Protein 8DUF (pdb70)

Foldseek 3Di:
DCVAVLLVVQCQVQLVLQQADDDLVRLVVQPCSVVSFHDQNQLVQQLVCCQAELAGCVLVQFVDQDFAFDADPNGTHRPDDSRGTHGDVVSVVVCCVVQVCSVVCSNNVWGQQPVPSDTHHGDSQRGQARPPDDFLADAAPDWDDDPDFACQVVVLPDDFAEEEEEEDDHDHPRHHYAYEYCDPPHNHHDDCSQADDLPAAATQEYEHPDAFDDDHTLLVRQSSCLSSLVRYVLCNLSRYDAFHKYKYKHQAHRDPSNVVSLVVSQVQAQDWEKAQDPRRDTQRIIMIIGTGGNDHDCRRVVSNVSRD

InterPro domains:
  IPR001788 RNA-dependent RNA polymerase, alsuviricetes [PF00978] (2039-2481)
  IPR002588 Alphavirus-like methyltransferase domain [PF01660] (16-378)
  IPR002588 Alphavirus-like methyltransferase domain [PS51743] (28-259)
  IPR002589 Macro domain [PF01661] (1349-1450)
  IPR002589 Macro domain [PS51154] (1320-1489)
  IPR002589 Macro domain [SM00506] (1332-1454)
  IPR002620 Alphavirus nsp2 protease domain [PF01707] (963-1162)
  IPR002620 Alphavirus nsp2 protease domain [PS51520] (1003-1322)
  IPR007094 RNA-directed RNA polymerase, catalytic domain [PS50507] (2250-2365)
  IPR027351 (+) RNA virus helicase core domain [PF01443] (719-956)
  IPR027351 (+) RNA virus helicase core domain [PS51657] (690-990)
  IPR027417 P-loop containing nucleoside triphosphate hydrolase [G3DSA:3.40.50.300] (716-840)
  IPR027417 P-loop containing nucleoside triphosphate hydrolase [G3DSA:3.40.50.300] (843-975)
  IPR027417 P-loop containing nucleoside triphosphate hydrolase [SSF52540] (719-949)
  IPR029063 S-adenosyl-L-methionine-dependent methyltransferase superfamily [G3DSA:3.40.50.150] (1143-1500)
  IPR043472 Macro domain-like [G3DSA:3.40.220.10] (1333-1489)
  IPR043472 Macro domain-like [SSF52949] (1305-1492)
  IPR043502 DNA/RNA polymerase superfamily [SSF56672] (2044-2443)
  IPR044371 Non-structural protein 3, X-domain-like [cd21557] (1345-1472)
  IPR044936 Alphavirus nsP2 protease do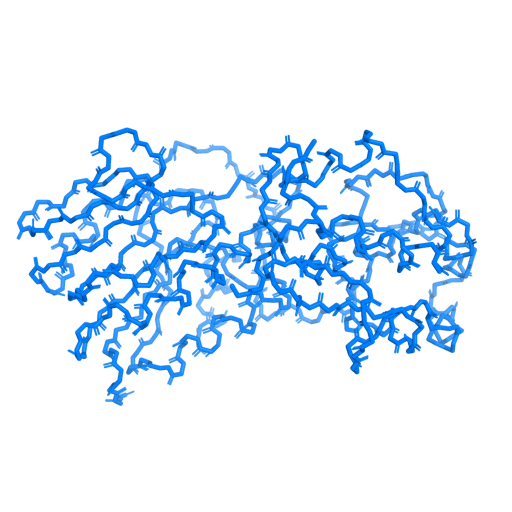main superfamily [G3DSA:3.90.70.110] (990-1138)

GO terms:
  GO:0006370 7-methylguanosine mRNA capping (P, IDA)
  GO:0047407 ADP-ribosyl-[dinitrogen reductase] hydrolase activity (F, IDA)
  GO:0042025 host cell nucleus (C, EXP)
  GO:0030430 host cell cytoplasm (C, EXP)

Nearest PDB structures (foldseek):
  8duf-assembly1_A  TM=1.003E+00  e=2.156E-71  Venezuelan equine encephalitis virus
  2hwk-assembly1_A  TM=9.926E-01  e=2.879E-65  Venezuelan equine encephalitis virus (strain TC-83)
  6bcm-assembly1_A  TM=9.906E-01  e=3.103E-63  Venezuelan equine encephalitis virus
  4ztb-assembly1_C  TM=9.437E-01  e=2.514E-40  Chikungunya virus
  3trk-assembly1_A  TM=9.404E-01  e=5.371E-40  Chikungunya virus

Radius of gyration: 20.08 Å; Cα contacts (8 Å, |Δi|>4): 673; chains: 1; bounding box: 43×49×58 Å

Solvent-accessible surface area: 14312 Å² total; per-residue (Å²): 72,104,6,4,50,40,10,12,152,3,0,72,44,0,3,150,45,0,29,8,125,22,73,94,137,43,16,61,32,2,49,27,66,115,72,127,85,1,10,2,0,38,22,0,0,6,7,1,1,3,10,5,0,0,1,0,17,91,23,15,0,3,63,16,106,75,17,19,1,10,62,132,123,114,79,6,46,54,33,129,37,137,57,59,34,0,13,33,127,106,27,8,150,96,33,31,186,186,26,93,62,0,48,140,0,2,71,70,5,88,0,6,8,41,134,80,21,72,46,110,104,30,28,18,162,30,8,55,43,2,73,59,35,200,54,23,6,33,18,10,131,148,44,80,174,75,103,122,8,89,1,26,88,45,0,38,187,26,194,24,150,24,0,0,0,0,6,42,128,17,73,7,95,87,41,128,52,44,21,0,5,69,100,109,149,16,77,56,147,23,104,36,16,91,2,7,40,73,132,11,66,128,8,37,0,0,0,2,5,17,42,6,82,62,73,56,28,0,1,6,0,2,9,22,3,0,3,33,2,7,5,4,1,75,39,0,6,120,5,3,46,112,22,4,9,0,0,0,0,0,2,2,13,0,2,76,20,1,71,72,12,1,24,24,0,23,188,71,13,18,106,27,114,8,30,54,29,186,44,7,79,36,43,0,3,0,0,0,8,1,60,6,46,114,143,99,93,170,30,35,62,33,0,41,114,51,8,134

B-factor: mean 23.38, std 12.25, range [8.82, 175.31]

Organism: Venezuelan equine encephalitis virus (strain Trinidad donkey) (NCBI:txid11038)

Sequence (308 aa):
NKKAANNVVCCWAKALVPVLKTAGIDMMTTEQWNTVDYFETDKAHSAEIVLNQLCVRFFGLDLDSGLFSAPTVPLSIRRNNHWDNSPSPNMMYGLNKEVVRQLSRRYPQLPRAVATGRVYDMNTGTLRNYDDPRRINLVPVNRRLPHALVLHHNEHPQSSDFSSSFVSSKKLKGRRTVLVVGEKLSVPGKMMVDWLSDRPEATFRARLDLGIPGDVPKYDIIFVNVRTPYYKYHHYQQCCEDHAIKLSSMMLTKKACCLHLNPGGTCVSIGYGYADRASESIIGAIARRQFAFSRVCCKPKSSSLEETEVLFVFIGYDRAAKLSSTLTNIYT

Secondary structure (DSSP, 8-state):
---BBTHHHHHHHHHHTTT----HHHHTTSHHHHTT--B-HHHHHHHHHHHHHS--GGG-TTBSS-EE-EEETTEEE--S-S-EEB--HHHHHHHHTT-TTHHHHHHHT-EE-TTTS-EE---TTS--S-TT---SS---SS----PPP--HHHHHHSS-SEEEEEES----TTSEEEEEESSTT-SEE--GGG-S-TT---EEEEEEE-----SS-HHHHHHHHHHHIIIIIGGGGGGEEEEEEEEEEE----SHHHHHHHHHHHTTEEEEEEE--TT--STT-EEEEEEEET----HHHHHHHHH-

Structure (mmCIF, N/CA/C/O backbone):
data_8DUF
#
_entry.id   8DUF
#
_cell.length_a   45.186
_cell.length_b   46.165
_cell.length_c   175.945
_cell.angle_alpha   90.000
_cell.angle_beta   90.000
_cell.angle_gamma   90.000
#
_symmetry.space_group_name_H-M   'P 21 21 21'
#
loop_
_entity.id
_entity.type
_entity.pdbx_description
1 polymer 'nsp2 protease domain'
2 water water
#
loop_
_atom_site.group_PDB
_atom_site.id
_atom_site.type_symbol
_atom_site.label_atom_id
_atom_site.label_alt_id
_atom_site.label_comp_id
_atom_site.label_asym_id
_atom_site.label_entity_id
_atom_site.label_seq_id
_atom_site.pdbx_PDB_ins_code
_atom_site.Cartn_x
_atom_site.Cartn_y
_atom_site.Cartn_z
_atom_site.occupancy
_atom_site.B_iso_or_equiv
_atom_site.auth_seq_id
_atom_site.auth_comp_id
_atom_site.auth_asym_id
_atom_site.auth_atom_id
_atom_site.pdbx_PDB_model_num
ATOM 1 N N A ASN A 1 10 ? 32.514 5.544 20.884 0.90 52.23 472 ASN A N 1
ATOM 2 C CA A ASN A 1 10 ? 32.504 6.163 22.206 0.90 49.41 472 ASN A CA 1
ATOM 3 C C A ASN A 1 10 ? 32.099 5.163 23.285 0.90 45.01 472 ASN A C 1
ATOM 4 O O A ASN A 1 10 ? 32.957 4.538 23.912 0.90 49.64 472 ASN A O 1
ATOM 6 N N A LYS A 1 11 ? 30.789 5.016 23.506 0.53 31.99 473 LYS A N 1
ATOM 7 N N B LYS A 1 11 ? 34.072 -14.927 18.476 0.47 25.66 473 LYS A N 1
ATOM 8 C CA A LYS A 1 11 ? 30.317 4.085 24.526 0.53 24.18 473 LYS A CA 1
ATOM 9 C CA B LYS A 1 11 ? 33.574 -13.565 18.613 0.47 25.08 473 LYS A CA 1
ATOM 10 C C A LYS A 1 11 ? 30.273 2.650 24.023 0.53 17.99 473 LYS A C 1
ATOM 11 C C B LYS A 1 11 ? 34.726 -12.570 18.571 0.47 22.73 473 LYS A C 1
ATOM 12 O O A LYS A 1 11 ? 30.400 1.717 24.819 0.53 14.26 473 LYS A O 1
ATOM 13 O O B LYS A 1 11 ? 35.752 -12.767 19.221 0.47 25.24 473 LYS A O 1
ATOM 24 N N A ALA A 1 12 ? 30.090 2.441 22.725 0.61 16.44 474 ALA A N 1
ATOM 25 N N B ALA A 1 12 ? 34.550 -11.490 17.809 0.39 21.70 474 ALA A N 1
ATOM 26 C CA A ALA A 1 12 ? 30.162 1.090 22.190 0.61 13.79 474 ALA A CA 1
ATOM 27 C CA B ALA A 1 12 ? 35.600 -10.499 17.641 0.39 19.05 474 ALA A CA 1
ATOM 28 C C A ALA A 1 12 ? 31.618 0.716 21.948 0.61 14.24 474 ALA A C 1
ATOM 29 C C B ALA A 1 12 ? 35.313 -9.163 18.308 0.39 19.73 474 ALA A C 1
ATOM 30 O O A ALA A 1 12 ? 32.352 1.433 21.260 0.61 16.51 474 ALA A O 1
ATOM 31 O O B ALA A 1 12 ? 36.254 -8.399 18.542 0.39 18.76 474 ALA A O 1
ATOM 34 N N A ASN A 1 13 ? 32.031 -0.407 22.523 0.54 15.12 475 ASN A N 1
ATOM 35 N N B ASN A 1 13 ? 34.053 -8.866 18.630 0.46 17.30 475 ASN A N 1
ATOM 36 C CA A ASN A 1 13 ? 33.375 -0.928 22.344 0.54 13.89 475 ASN A CA 1
ATOM 37 C CA B ASN A 1 13 ? 33.664 -7.527 19.061 0.46 15.95 475 ASN A CA 1
ATOM 38 C C A ASN A 1 13 ? 33.272 -2.445 22.332 0.54 16.60 475 ASN A C 1
ATOM 39 C C B ASN A 1 13 ? 32.907 -7.536 20.389 0.46 15.16 475 ASN A C 1
ATOM 40 O O A ASN A 1 13 ? 32.250 -3.008 22.709 0.54 12.85 475 ASN A O 1
ATOM 41 O O B ASN A 1 13 ? 32.145 -6.610 20.669 0.46 17.64 475 ASN A O 1
ATOM 50 N N A VAL A 1 14 ? 34.343 -3.108 21.889 0.56 16.13 476 VAL A N 1
ATOM 51 N N B VAL A 1 14 ? 33.114 -8.553 21.227 0.44 13.91 476 VAL A N 1
ATOM 52 C CA A VAL A 1 14 ? 34.342 -4.567 21.836 0.56 15.74 476 VAL A CA 1
ATOM 53 C CA B VAL A 1 14 ? 32.317 -8.670 22.447 0.44 14.47 476 VAL A CA 1
ATOM 54 C C A VAL A 1 14 ? 34.680 -5.137 23.208 0.56 15.33 476 VAL A C 1
ATOM 55 C C B VAL A 1 14 ? 33.172 -8.510 23.700 0.44 16.15 476 VAL A C 1
ATOM 56 O O A VAL A 1 14 ? 35.161 -4.432 24.086 0.56 14.48 476 VAL A O 1
ATOM 57 O O B VAL A 1 14 ? 32.931 -9.164 24.726 0.44 20.25 476 VAL A O 1
ATOM 64 N N A CYS A 1 15 ? 34.400 -6.437 23.384 0.59 16.26 477 CYS A N 1
ATOM 65 N N B CYS A 1 15 ? 34.154 -7.609 23.644 0.41 16.64 477 CYS A N 1
ATOM 66 C CA A CYS A 1 15 ? 34.767 -7.220 24.568 0.59 16.08 477 CYS A CA 1
ATOM 67 C CA B CYS A 1 15 ? 34.911 -7.299 24.849 0.41 20.43 477 CYS A CA 1
ATOM 68 C C A CYS A 1 15 ? 33.991 -6.826 25.819 0.59 12.40 477 CYS A C 1
ATOM 69 C C B CYS A 1 15 ? 34.041 -6.688 25.940 0.41 16.95 477 CYS A C 1
ATOM 70 O O A CYS A 1 15 ? 34.416 -7.118 26.947 0.59 11.58 477 CYS A O 1
ATOM 71 O O B CYS A 1 15 ? 34.455 -6.680 27.106 0.41 17.63 477 CYS A O 1
ATOM 76 N N . TRP A 1 16 ? 32.839 -6.193 25.611 1.00 14.00 478 TRP A N 1
ATOM 77 C CA . TRP A 1 16 ? 31.947 -5.785 26.690 1.00 13.52 478 TRP A CA 1
ATOM 78 C C . TRP A 1 16 ? 31.455 -6.983 27.489 1.00 13.38 478 TRP A C 1
ATOM 79 O O . TRP A 1 16 ? 31.294 -6.893 28.714 1.00 14.27 478 TRP A O 1
ATOM 90 N N . ALA A 1 17 ? 31.215 -8.115 26.824 1.00 13.28 479 ALA A N 1
ATOM 91 C CA . ALA A 1 17 ? 30.736 -9.288 27.552 1.00 13.51 479 ALA A CA 1
ATOM 92 C C . ALA A 1 17 ? 31.829 -9.851 28.449 1.00 12.72 479 ALA A C 1
ATOM 93 O O . ALA A 1 17 ? 31.578 -10.165 29.619 1.00 13.74 479 ALA A O 1
ATOM 95 N N . LYS A 1 18 ? 33.057 -9.953 27.930 1.00 13.93 480 LYS A N 1
ATOM 96 C CA . LYS A 1 18 ? 34.173 -10.414 28.756 1.00 13.14 480 LYS A CA 1
ATOM 97 C C . LYS A 1 18 ? 34.381 -9.500 29.959 1.00 13.53 480 LYS A C 1
ATOM 98 O O . LYS A 1 18 ? 34.644 -9.975 31.071 1.00 14.42 480 LYS A O 1
ATOM 104 N N . ALA A 1 19 ? 34.285 -8.182 29.751 1.00 13.75 481 ALA A N 1
ATOM 105 C CA . ALA A 1 19 ? 34.490 -7.235 30.845 1.00 12.27 481 ALA A CA 1
ATOM 106 C C . ALA A 1 19 ? 33.423 -7.383 31.924 1.00 10.49 481 ALA A C 1
ATOM 107 O O . ALA A 1 19 ? 33.699 -7.142 33.112 1.00 12.31 481 ALA A O 1
ATOM 109 N N . LEU A 1 20 ? 32.210 -7.795 31.540 1.00 10.66 482 LEU A N 1
ATOM 110 C CA . LEU A 1 20 ? 31.126 -7.961 32.496 1.00 10.45 482 LEU A CA 1
ATOM 111 C C . LEU A 1 20 ? 31.247 -9.227 33.333 1.00 10.41 482 LEU A C 1
ATOM 112 O O . LEU A 1 20 ? 30.650 -9.287 34.410 1.00 11.79 482 LEU A O 1
ATOM 117 N N . VAL A 1 21 ? 32.005 -10.228 32.885 1.00 11.45 483 VAL A N 1
ATOM 118 C CA . VAL A 1 21 ? 32.083 -11.485 33.631 1.00 12.52 483 VAL A CA 1
ATOM 119 C C . VAL A 1 21 ? 32.416 -11.290 35.114 1.00 11.75 483 VAL A C 1
ATOM 120 O O . VAL A 1 21 ? 31.665 -11.788 35.960 1.00 12.17 483 VAL A O 1
ATOM 124 N N . PRO A 1 22 ? 33.485 -10.571 35.488 1.00 12.22 484 PRO A N 1
ATOM 125 C CA . PRO A 1 22 ? 33.765 -10.412 36.927 1.00 12.33 484 PRO A CA 1
ATOM 126 C C . PRO A 1 22 ? 32.738 -9.558 37.648 1.00 11.28 484 PRO A C 1
ATOM 127 O O . PRO A 1 22 ? 32.536 -9.752 38.855 1.00 13.75 484 PRO A O 1
ATOM 131 N N . VAL A 1 23 ? 32.084 -8.618 36.956 1.00 11.34 485 VAL A N 1
ATOM 132 C CA . VAL A 1 23 ? 31.022 -7.846 37.599 1.00 11.64 485 VAL A CA 1
ATOM 133 C C . VAL A 1 23 ? 29.851 -8.755 37.940 1.00 11.08 485 VAL A C 1
ATOM 134 O O . VAL A 1 23 ? 29.339 -8.752 39.068 1.00 11.59 485 VAL A O 1
ATOM 138 N N . LEU A 1 24 ? 29.399 -9.532 36.957 1.00 11.54 486 LEU A N 1
ATOM 139 C CA . LEU A 1 24 ? 28.258 -10.413 37.161 1.00 11.73 486 LEU A CA 1
ATOM 140 C C . LEU A 1 24 ? 28.557 -11.467 38.219 1.00 10.04 486 LEU A C 1
ATOM 141 O O . LEU A 1 24 ? 27.663 -11.859 38.977 1.00 11.45 486 LEU A O 1
ATOM 146 N N . LYS A 1 25 ? 29.811 -11.921 38.296 1.00 11.99 487 LYS A N 1
ATOM 147 C CA . LYS A 1 25 ? 30.185 -12.932 39.281 1.00 12.36 487 LYS A CA 1
ATOM 148 C C . LYS A 1 25 ? 29.974 -12.442 40.712 1.00 12.07 487 LYS A C 1
ATOM 149 O O . LYS A 1 25 ? 29.734 -13.259 41.609 1.00 14.20 487 LYS A O 1
ATOM 155 N N . THR A 1 26 ? 30.060 -11.125 40.957 1.00 11.22 488 THR A N 1
ATOM 156 C CA . THR A 1 26 ? 29.811 -10.641 42.316 1.00 12.19 488 THR A CA 1
ATOM 157 C C . THR A 1 26 ? 28.381 -10.895 42.766 1.00 11.71 488 THR A C 1
ATOM 158 O O . THR A 1 26 ? 28.119 -10.908 43.976 1.00 13.07 488 THR A O 1
ATOM 162 N N . ALA A 1 27 ? 27.455 -11.069 41.823 1.00 12.29 489 ALA A N 1
ATOM 163 C CA . ALA A 1 27 ? 26.067 -11.403 42.107 1.00 11.94 489 ALA A CA 1
ATOM 164 C C . ALA A 1 27 ? 25.759 -12.863 41.809 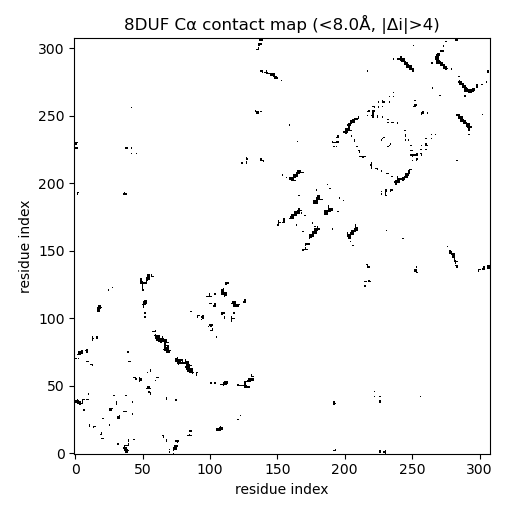1.00 13.69 489 ALA A C 1
ATOM 165 O O . ALA A 1 27 ? 24.594 -13.212 41.564 1.00 15.25 489 ALA A O 1
ATOM 167 N N . GLY A 1 28 ? 26.787 -13.714 41.796 1.00 14.43 490 GLY A N 1
ATOM 168 C CA . GLY A 1 28 ? 26.619 -15.136 41.588 1.00 15.47 490 GLY A CA 1
ATOM 169 C C . GLY A 1 28 ? 26.264 -15.542 40.180 1.00 13.04 490 GLY A C 1
ATOM 170 O O . GLY A 1 28 ? 25.918 -16.707 39.967 1.00 14.22 490 GLY A O 1
ATOM 171 N N . ILE A 1 29 ? 26.356 -14.630 39.211 1.00 13.25 491 ILE A N 1
ATOM 172 C CA . ILE A 1 29 ? 25.902 -14.887 37.845 1.00 13.85 491 ILE A CA 1
ATOM 173 C C . ILE A 1 29 ? 27.067 -15.388 37.008 1.00 14.55 491 ILE A C 1
ATOM 174 O O . ILE A 1 29 ? 28.125 -14.750 36.956 1.00 16.94 491 ILE A O 1
ATOM 179 N N . ASP A 1 30 ? 26.868 -16.528 36.354 1.00 18.48 492 ASP A N 1
ATOM 180 C CA . ASP A 1 30 ? 27.823 -17.099 35.410 1.00 21.66 492 ASP A CA 1
ATOM 181 C C . ASP A 1 30 ? 27.031 -17.391 34.142 1.00 23.24 492 ASP A C 1
ATOM 182 O O . ASP A 1 30 ? 26.258 -18.353 34.105 1.00 25.88 492 ASP A O 1
ATOM 187 N N A MET A 1 31 ? 27.215 -16.558 33.118 0.51 21.65 493 MET A N 1
ATOM 188 N N B MET A 1 31 ? 27.227 -16.574 33.109 0.49 23.83 493 MET A N 1
ATOM 189 C CA A MET A 1 31 ? 26.446 -16.666 31.884 0.51 21.10 493 MET A CA 1
ATOM 190 C CA B MET A 1 31 ? 26.428 -16.668 31.892 0.49 25.49 493 MET A CA 1
ATOM 191 C C A MET A 1 31 ? 27.024 -17.756 30.991 0.51 20.93 493 MET A C 1
ATOM 192 C C B MET A 1 31 ? 27.007 -17.710 30.943 0.49 23.15 493 MET A C 1
ATOM 193 O O A MET A 1 31 ? 28.236 -17.809 30.765 0.51 21.25 493 MET A O 1
ATOM 194 O O B MET A 1 31 ? 28.200 -17.683 30.627 0.49 24.08 493 MET A O 1
ATOM 203 N N . THR A 1 32 ? 26.156 -18.620 30.479 1.00 21.83 494 THR A N 1
ATOM 204 C CA . THR A 1 32 ? 26.544 -19.567 29.448 1.00 20.55 494 THR A CA 1
ATOM 205 C C . THR A 1 32 ? 26.449 -18.889 28.083 1.00 20.48 494 THR A C 1
ATOM 206 O O . THR A 1 32 ? 25.886 -17.801 27.944 1.00 21.27 494 THR A O 1
ATOM 210 N N . THR A 1 33 ? 26.999 -19.548 27.059 1.00 23.94 495 THR A N 1
ATOM 211 C CA . THR A 1 33 ? 26.877 -19.009 25.707 1.00 24.67 495 THR A CA 1
ATOM 212 C C . THR A 1 33 ? 25.412 -18.833 25.322 1.00 22.99 495 THR A C 1
ATOM 213 O O . THR A 1 33 ? 25.037 -17.818 24.719 1.00 23.28 495 THR A O 1
ATOM 217 N N . GLU A 1 34 ? 24.576 -19.822 25.656 1.00 24.96 496 GLU A N 1
ATOM 218 C CA . GLU A 1 34 ? 23.149 -19.733 25.365 1.00 25.36 496 GLU A CA 1
ATOM 219 C C . GLU A 1 34 ? 22.542 -18.492 25.997 1.00 24.58 496 GLU A C 1
ATOM 220 O O . GLU A 1 34 ? 21.748 -17.785 25.369 1.00 24.37 496 GLU A O 1
ATOM 226 N N . GLN A 1 35 ? 22.904 -18.210 27.247 1.00 20.98 497 GLN A N 1
ATOM 227 C CA . GLN A 1 35 ? 22.363 -17.035 27.914 1.00 19.58 497 GLN A CA 1
ATOM 228 C C . GLN A 1 35 ? 22.908 -15.748 27.306 1.00 16.71 497 GLN A C 1
ATOM 229 O O . GLN A 1 35 ? 22.155 -14.787 27.110 1.00 17.15 497 GLN A O 1
ATOM 235 N N . TRP A 1 36 ? 24.206 -15.712 26.969 1.00 16.58 498 TRP A N 1
ATOM 236 C CA . TRP A 1 36 ? 24.749 -14.528 26.305 1.00 14.55 498 TRP A CA 1
ATOM 237 C C . TRP A 1 36 ? 24.046 -14.260 24.978 1.00 15.74 498 TRP A C 1
ATOM 238 O O . TRP A 1 36 ? 23.874 -13.097 24.590 1.00 17.02 498 TRP A O 1
ATOM 249 N N . ASN A 1 37 ? 23.632 -15.315 24.270 1.00 16.43 499 ASN A N 1
ATOM 250 C CA . ASN A 1 37 ? 22.953 -15.127 22.993 1.00 16.76 499 ASN A CA 1
ATOM 251 C C . ASN A 1 37 ? 21.627 -14.381 23.130 1.00 18.15 499 ASN A C 1
ATOM 252 O O . ASN A 1 37 ? 21.104 -13.883 22.125 1.00 21.40 499 ASN A O 1
ATOM 257 N N . THR A 1 38 ? 21.059 -14.296 24.332 1.00 17.44 500 THR A N 1
ATOM 258 C CA . THR A 1 38 ? 19.860 -13.484 24.533 1.00 16.43 500 THR A CA 1
ATOM 259 C C . THR A 1 38 ? 20.156 -11.989 24.597 1.00 17.43 500 THR A C 1
ATOM 260 O O . THR A 1 38 ? 19.225 -11.191 24.753 1.00 20.65 500 THR A O 1
ATOM 264 N N . VAL A 1 39 ? 21.415 -11.592 24.498 1.00 16.81 501 VAL A N 1
ATOM 265 C CA . VAL A 1 39 ? 21.786 -10.204 24.248 1.00 17.64 501 VAL A CA 1
ATOM 266 C C . VAL A 1 39 ? 22.079 -10.098 22.757 1.00 17.22 501 VAL A C 1
ATOM 267 O O . VAL A 1 39 ? 23.013 -10.735 22.261 1.00 17.26 501 VAL A O 1
ATOM 271 N N . ASP A 1 40 ? 21.273 -9.312 22.037 1.00 20.60 502 ASP A N 1
ATOM 272 C CA . ASP A 1 40 ? 21.282 -9.384 20.575 1.00 20.98 502 ASP A CA 1
ATOM 273 C C . ASP A 1 40 ? 22.665 -9.119 19.992 1.00 17.84 502 ASP A C 1
ATOM 274 O O . ASP A 1 40 ? 23.096 -9.815 19.064 1.00 19.93 502 ASP A O 1
ATOM 279 N N . TYR A 1 41 ? 23.378 -8.118 20.518 1.00 16.44 503 TYR A N 1
ATOM 280 C CA . TYR A 1 41 ? 24.697 -7.801 19.979 1.00 15.56 503 TYR A CA 1
ATOM 281 C C . TYR A 1 41 ? 25.729 -8.877 20.295 1.00 14.33 503 TYR A C 1
ATOM 282 O O . TYR A 1 41 ? 26.794 -8.894 19.672 1.00 16.39 503 TYR A O 1
ATOM 291 N N . PHE A 1 42 ? 25.463 -9.764 21.258 1.00 14.17 504 PHE A N 1
ATOM 292 C CA . PHE A 1 42 ? 26.371 -10.893 21.441 1.00 14.97 504 PHE A CA 1
ATOM 293 C C . PHE A 1 42 ? 26.236 -11.871 20.286 1.00 21.29 504 PHE A C 1
ATOM 294 O O . PHE A 1 42 ? 27.236 -12.312 19.705 1.00 22.83 504 PHE A O 1
ATOM 302 N N . GLU A 1 43 ? 24.995 -12.209 19.935 1.00 21.62 505 GLU A N 1
ATOM 303 C CA . GLU A 1 43 ? 24.748 -13.166 18.868 1.00 26.97 505 GLU A CA 1
ATOM 304 C C . GLU A 1 43 ? 25.300 -12.663 17.540 1.00 26.50 505 GLU A C 1
ATOM 305 O O . GLU A 1 43 ? 25.870 -13.439 16.762 1.00 30.34 505 GLU A O 1
ATOM 311 N N . THR A 1 44 ? 25.172 -11.362 17.276 1.00 25.82 506 THR A N 1
ATOM 312 C CA . THR A 1 44 ? 25.627 -10.785 16.016 1.00 26.41 506 THR A CA 1
ATOM 313 C C . THR A 1 44 ? 27.028 -10.196 16.096 1.00 25.01 506 THR A C 1
ATOM 314 O O . THR A 1 44 ? 27.496 -9.623 15.108 1.00 28.45 506 THR A O 1
ATOM 318 N N . ASP A 1 45 ? 27.699 -10.314 17.245 1.00 24.63 507 ASP A N 1
ATOM 319 C CA . ASP A 1 45 ? 29.107 -9.946 17.392 1.00 21.95 507 ASP A CA 1
ATOM 320 C C . ASP A 1 45 ? 29.349 -8.470 17.056 1.00 22.59 507 ASP A C 1
ATOM 321 O O . ASP A 1 45 ? 30.131 -8.123 16.167 1.00 24.82 507 ASP A O 1
ATOM 326 N N . LYS A 1 46 ? 28.670 -7.597 17.799 1.00 17.57 508 LYS A N 1
ATOM 327 C CA . LYS A 1 46 ? 28.763 -6.159 17.597 1.00 16.79 508 LYS A CA 1
ATOM 328 C C 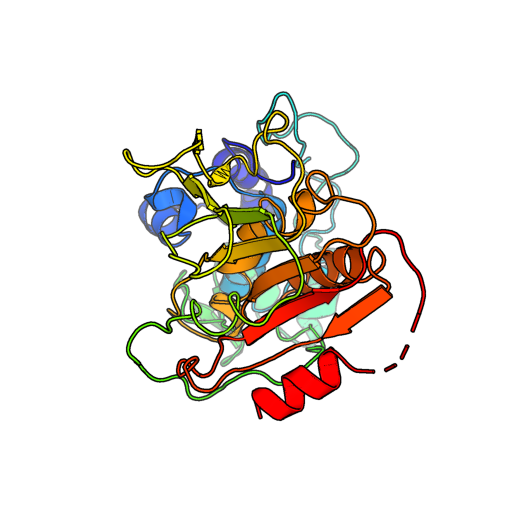. LYS A 1 46 ? 29.263 -5.471 18.860 1.00 15.50 508 LYS A C 1
ATOM 329 O O . LYS A 1 46 ? 29.089 -5.977 19.972 1.00 17.04 508 LYS A O 1
ATOM 335 N N . ALA A 1 47 ? 29.880 -4.305 18.669 1.00 13.85 509 ALA A N 1
ATOM 336 C CA . ALA A 1 47 ? 30.316 -3.473 19.782 1.00 13.35 509 ALA A CA 1
ATOM 337 C C . ALA A 1 47 ? 29.111 -2.922 20.532 1.00 13.06 509 ALA A C 1
ATOM 338 O O . ALA A 1 47 ? 28.085 -2.594 19.936 1.00 14.93 509 ALA A O 1
ATOM 340 N N . HIS A 1 48 ? 29.246 -2.809 21.852 1.00 13.46 510 HIS A N 1
ATOM 341 C CA . HIS A 1 48 ? 28.134 -2.408 22.700 1.00 13.63 510 HIS A CA 1
ATOM 342 C C . HIS A 1 48 ? 28.710 -1.706 23.923 1.00 12.59 510 HIS A C 1
ATOM 343 O O . HIS A 1 48 ? 29.925 -1.716 24.158 1.00 13.51 510 HIS A O 1
ATOM 350 N N . SER A 1 49 ? 27.828 -1.105 24.713 1.00 12.91 511 SER A N 1
ATOM 351 C CA . SER A 1 49 ? 28.219 -0.532 25.995 1.00 12.26 511 SER A CA 1
ATOM 352 C C . SER A 1 49 ? 28.068 -1.586 27.087 1.00 10.95 511 SER A C 1
ATOM 353 O O . SER A 1 49 ? 26.983 -2.140 27.277 1.00 12.36 511 SER A O 1
ATOM 356 N N . ALA A 1 50 ? 29.151 -1.849 27.820 1.00 12.69 512 ALA A N 1
ATOM 357 C CA . ALA A 1 50 ? 29.049 -2.776 28.943 1.00 9.81 512 ALA A CA 1
ATOM 358 C C . ALA A 1 50 ? 28.077 -2.270 30.001 1.00 11.08 512 ALA A C 1
ATOM 359 O O . ALA A 1 50 ? 27.448 -3.072 30.700 1.00 12.38 512 ALA A O 1
ATOM 361 N N . GLU A 1 51 ? 27.938 -0.951 30.135 1.00 12.75 513 GLU A N 1
ATOM 362 C CA . GLU A 1 51 ? 27.026 -0.403 31.134 1.00 10.99 513 GLU A CA 1
ATOM 363 C C . GLU A 1 51 ? 25.568 -0.601 30.737 1.00 12.41 513 GLU A C 1
ATOM 364 O O . GLU A 1 51 ? 24.732 -0.965 31.576 1.00 13.59 513 GLU A O 1
ATOM 370 N N . ILE A 1 52 ? 25.234 -0.355 29.469 1.00 11.89 514 ILE A N 1
ATOM 371 C CA . ILE A 1 52 ? 23.867 -0.606 29.016 1.00 12.29 514 ILE A CA 1
ATOM 372 C C . ILE A 1 52 ? 23.523 -2.084 29.163 1.00 12.38 514 ILE A C 1
ATOM 373 O O . ILE A 1 52 ? 22.422 -2.443 29.611 1.00 12.39 514 ILE A O 1
ATOM 378 N N . VAL A 1 53 ? 24.463 -2.965 28.810 1.00 11.18 515 VAL A N 1
ATOM 379 C CA . VAL A 1 53 ? 24.208 -4.396 28.939 1.00 10.71 515 VAL A CA 1
ATOM 380 C C . VAL A 1 53 ? 24.060 -4.791 30.405 1.00 11.38 515 VAL A C 1
ATOM 381 O O . VAL A 1 53 ? 23.162 -5.566 30.763 1.00 11.52 515 VAL A O 1
ATOM 385 N N . LEU A 1 54 ? 24.915 -4.249 31.281 1.00 10.47 516 LEU A N 1
ATOM 386 C CA . LEU A 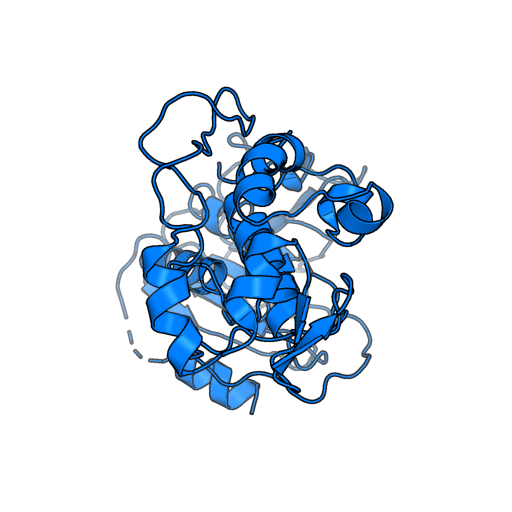1 54 ? 24.770 -4.532 32.708 1.00 10.57 516 LEU A CA 1
ATOM 387 C C . LEU A 1 54 ? 23.395 -4.120 33.206 1.00 9.68 516 LEU A C 1
ATOM 388 O O . LEU A 1 54 ? 22.763 -4.852 33.968 1.00 11.05 516 LEU A O 1
ATOM 393 N N . ASN A 1 55 ? 22.921 -2.947 32.783 1.00 9.84 517 ASN A N 1
ATOM 394 C CA . ASN A 1 55 ? 21.592 -2.488 33.173 1.00 11.28 517 ASN A CA 1
ATOM 395 C C . ASN A 1 55 ? 20.514 -3.435 32.665 1.00 10.94 517 ASN A C 1
ATOM 396 O O . ASN A 1 55 ? 19.551 -3.733 33.384 1.00 12.27 517 ASN A O 1
ATOM 401 N N . GLN A 1 56 ? 20.655 -3.908 31.423 1.00 10.87 518 GLN A N 1
ATOM 402 C CA . GLN A 1 56 ? 19.697 -4.855 30.858 1.00 10.59 518 GLN A CA 1
ATOM 403 C C . GLN A 1 56 ? 19.678 -6.154 31.654 1.00 11.05 518 GLN A C 1
ATOM 404 O O . GLN A 1 56 ? 18.611 -6.691 31.963 1.00 11.59 518 GLN A O 1
ATOM 410 N N . LEU A 1 57 ? 20.851 -6.672 32.006 1.00 11.75 519 LEU A N 1
ATOM 411 C CA . LEU A 1 57 ? 20.889 -7.921 32.764 1.00 12.28 519 LEU A CA 1
ATOM 412 C C . LEU A 1 57 ? 20.401 -7.722 34.196 1.00 11.75 519 LEU A C 1
ATOM 413 O O . LEU A 1 57 ? 19.765 -8.615 34.771 1.00 12.28 519 LEU A O 1
ATOM 418 N N . CYS A 1 58 ? 20.714 -6.569 34.794 1.00 10.57 520 CYS A N 1
ATOM 419 C CA . CYS A 1 58 ? 20.226 -6.269 36.136 1.00 11.13 520 CYS A CA 1
ATOM 420 C C . CYS A 1 58 ? 18.700 -6.310 36.192 1.00 11.07 520 CYS A C 1
ATOM 421 O O . CYS A 1 58 ? 18.112 -6.882 37.119 1.00 11.72 520 CYS A O 1
ATOM 424 N N . VAL A 1 59 ? 18.033 -5.728 35.199 1.00 11.28 521 VAL A N 1
ATOM 425 C CA . VAL A 1 59 ? 16.575 -5.789 35.172 1.00 11.89 521 VAL A CA 1
ATOM 426 C C . VAL A 1 59 ? 16.107 -7.219 34.945 1.00 10.40 521 VAL A C 1
ATOM 427 O O . VAL A 1 59 ? 15.202 -7.708 35.631 1.00 12.53 521 VAL A O 1
ATOM 431 N N . ARG A 1 60 ? 16.721 -7.919 33.984 1.00 11.84 522 ARG A N 1
ATOM 432 C CA . ARG A 1 60 ? 16.290 -9.289 33.708 1.00 12.33 522 ARG A CA 1
ATOM 433 C C . ARG A 1 60 ? 16.440 -10.191 34.930 1.00 12.89 522 ARG A C 1
ATOM 434 O O . ARG A 1 60 ? 15.541 -10.982 35.241 1.00 12.97 522 ARG A O 1
ATOM 442 N N . PHE A 1 61 ? 17.562 -10.087 35.638 1.00 11.30 523 PHE A N 1
ATOM 443 C CA . PHE A 1 61 ? 17.787 -10.968 36.780 1.00 11.64 523 PHE A CA 1
ATOM 444 C C . PHE A 1 61 ? 16.999 -10.537 38.012 1.00 12.34 523 PHE A C 1
ATOM 445 O O . PHE A 1 61 ? 16.431 -11.383 38.708 1.00 13.44 523 PHE A O 1
ATOM 453 N N . PHE A 1 62 ? 16.986 -9.240 38.325 1.00 12.09 524 PHE A N 1
ATOM 454 C CA . PHE A 1 62 ? 16.537 -8.785 39.635 1.00 11.70 524 PHE A CA 1
ATOM 455 C C . PHE A 1 62 ? 15.352 -7.832 39.600 1.00 11.43 524 PHE A C 1
ATOM 456 O O . PHE A 1 62 ? 14.859 -7.458 40.668 1.00 15.21 524 PHE A O 1
ATOM 464 N N . GLY A 1 63 ? 14.858 -7.461 38.417 1.00 11.71 525 GLY A N 1
ATOM 465 C CA . GLY A 1 63 ? 13.706 -6.586 38.319 1.00 12.61 525 GLY A CA 1
ATOM 466 C C . GLY A 1 63 ? 13.972 -5.159 38.721 1.00 11.25 525 GLY A C 1
ATOM 467 O O . GLY A 1 63 ? 13.028 -4.408 38.974 1.00 13.71 525 GLY A O 1
ATOM 468 N N . LEU A 1 64 ? 15.243 -4.770 38.803 1.00 12.22 526 LEU A N 1
ATOM 469 C CA . LEU A 1 64 ? 15.667 -3.453 39.244 1.00 12.57 526 LEU A CA 1
ATOM 470 C C . LEU A 1 64 ? 16.716 -2.975 38.260 1.00 12.42 526 LEU A C 1
ATOM 471 O O . LEU A 1 64 ? 17.491 -3.784 37.754 1.00 12.79 526 LEU A O 1
ATOM 476 N N . ASP A 1 65 ? 16.726 -1.678 37.956 1.00 12.52 527 ASP A N 1
ATOM 477 C CA . ASP A 1 65 ? 17.794 -1.164 37.107 1.00 12.19 527 ASP A CA 1
ATOM 478 C C . ASP A 1 65 ? 18.968 -0.686 37.968 1.00 12.60 527 ASP A C 1
ATOM 479 O O . ASP A 1 65 ? 18.927 -0.755 39.195 1.00 12.91 527 ASP A O 1
ATOM 484 N N . LEU A 1 66 ? 20.032 -0.198 37.325 1.00 11.89 528 LEU A N 1
ATOM 485 C CA . LEU A 1 66 ? 21.240 0.149 38.068 1.00 11.88 528 LEU A CA 1
ATOM 486 C C . LEU A 1 66 ? 21.023 1.308 39.031 1.00 10.41 528 LEU A C 1
ATOM 487 O O . LEU A 1 66 ? 21.802 1.468 39.976 1.00 12.91 528 LEU A O 1
ATOM 492 N N . ASP A 1 67 ? 20.016 2.142 38.798 1.00 12.98 529 ASP A N 1
ATOM 493 C CA . ASP A 1 67 ? 19.770 3.242 39.721 1.00 12.58 529 ASP A CA 1
ATOM 494 C C . ASP A 1 67 ? 19.259 2.768 41.080 1.00 11.94 529 ASP A C 1
ATOM 495 O O . ASP A 1 67 ? 19.174 3.577 42.007 1.00 14.38 529 ASP A O 1
ATOM 500 N N . SER A 1 68 ? 18.965 1.473 41.224 1.00 12.54 530 SER A N 1
ATOM 501 C CA . SER A 1 68 ? 18.697 0.890 42.534 1.00 12.33 530 SER A CA 1
ATOM 502 C C . SER A 1 68 ? 19.936 0.865 43.413 1.00 13.10 530 SER A C 1
ATOM 503 O O . SER A 1 68 ? 19.809 0.702 44.627 1.00 15.02 530 SER A O 1
ATOM 506 N N . GLY A 1 69 ? 21.125 0.995 42.833 1.00 11.15 531 GLY A N 1
ATOM 507 C CA . GLY A 1 69 ? 22.350 0.830 43.588 1.00 10.64 531 GLY A CA 1
ATOM 508 C C . GLY A 1 69 ? 22.814 -0.600 43.767 1.00 12.47 531 GLY A C 1
ATOM 509 O O . GLY A 1 69 ? 23.826 -0.821 44.439 1.00 11.14 531 GLY A O 1
ATOM 510 N N . LEU A 1 70 ? 22.114 -1.580 43.188 1.00 12.15 532 LEU A N 1
ATOM 511 C CA . LEU A 1 70 ? 22.456 -2.983 43.414 1.00 10.97 532 LEU A CA 1
ATOM 512 C C . LEU A 1 70 ? 23.895 -3.310 43.023 1.00 11.24 532 LEU A C 1
ATOM 513 O O . LEU A 1 70 ? 24.512 -4.185 43.639 1.00 11.80 532 LEU A O 1
ATOM 518 N N . PHE A 1 71 ? 24.432 -2.659 41.987 1.00 10.59 533 PHE A N 1
ATOM 519 C CA . PHE A 1 71 ? 25.792 -2.910 41.513 1.00 8.82 533 PHE A CA 1
ATOM 520 C C . PHE A 1 71 ? 26.734 -1.732 41.791 1.00 9.89 533 PHE A C 1
ATOM 521 O O . PHE A 1 71 ? 27.717 -1.529 41.074 1.00 10.99 533 PHE A O 1
ATOM 529 N N . SER A 1 72 ? 26.481 -0.970 42.852 1.00 11.05 534 SER A N 1
ATOM 530 C CA . SER A 1 72 ? 27.218 0.271 43.082 1.00 10.96 534 SER A CA 1
ATOM 531 C C . SER A 1 72 ? 28.471 0.106 43.943 1.00 11.53 534 SER A C 1
ATOM 532 O O . SER A 1 72 ? 29.129 1.113 44.243 1.00 13.53 534 SER A O 1
ATOM 535 N N . ALA A 1 73 ? 28.829 -1.111 44.348 1.00 12.04 535 ALA A N 1
ATOM 536 C CA . ALA A 1 73 ? 30.024 -1.272 45.162 1.00 11.14 535 ALA A CA 1
ATOM 537 C C . ALA A 1 73 ? 31.267 -1.118 44.284 1.00 12.49 535 ALA A C 1
ATOM 538 O O . ALA A 1 73 ? 31.272 -1.516 43.116 1.00 13.45 535 ALA A O 1
ATOM 540 N N . PRO A 1 74 ? 32.336 -0.542 44.821 1.00 14.20 536 PRO A N 1
ATOM 541 C CA . PRO A 1 74 ? 33.542 -0.274 44.014 1.00 14.66 536 PRO A CA 1
ATOM 542 C C . PRO A 1 74 ? 34.442 -1.501 43.892 1.00 14.52 536 PRO A C 1
ATOM 543 O O . PRO A 1 74 ? 35.581 -1.520 44.365 1.00 16.65 536 PRO A O 1
ATOM 547 N N . THR A 1 75 ? 33.933 -2.545 43.234 1.00 13.46 537 THR A N 1
ATOM 548 C CA . THR A 1 75 ? 34.608 -3.843 43.224 1.00 13.40 537 THR A CA 1
ATOM 549 C C . THR A 1 75 ? 35.397 -4.119 41.947 1.00 13.61 537 THR A C 1
ATOM 550 O O . THR A 1 75 ? 36.575 -4.485 42.019 1.00 16.94 537 THR A O 1
ATOM 554 N N . VAL A 1 76 ? 34.781 -3.940 40.780 1.00 12.26 538 VAL A N 1
ATOM 555 C CA . VAL A 1 76 ? 35.383 -4.312 39.497 1.00 13.39 538 VAL A CA 1
ATOM 556 C C . VAL A 1 76 ? 35.265 -3.121 38.552 1.00 13.27 538 VAL A C 1
ATOM 557 O O . VAL A 1 76 ? 34.151 -2.634 38.328 1.00 13.36 538 VAL A O 1
ATOM 561 N N . PRO A 1 77 ? 36.354 -2.634 37.957 1.00 11.87 539 PRO A N 1
ATOM 562 C CA . PRO A 1 77 ? 36.232 -1.520 37.009 1.00 13.97 539 PRO A CA 1
ATOM 563 C C . PRO A 1 77 ? 35.607 -1.969 35.699 1.00 12.86 539 PRO A C 1
ATOM 564 O O . PRO A 1 77 ? 35.851 -3.081 35.218 1.00 15.05 539 PRO A O 1
ATOM 568 N N . LEU A 1 78 ? 34.817 -1.075 35.110 1.00 12.81 540 LEU A N 1
ATOM 569 C CA . LEU A 1 78 ? 34.383 -1.189 33.717 1.00 12.88 540 LEU A CA 1
ATOM 570 C C . LEU A 1 78 ? 34.955 0.036 33.020 1.00 14.09 540 LEU A C 1
ATOM 571 O O . LEU A 1 78 ? 34.449 1.151 33.184 1.00 15.79 540 LEU A O 1
ATOM 576 N N . SER A 1 79 ? 36.023 -0.173 32.261 1.00 13.52 541 SER A N 1
ATOM 577 C CA . SER A 1 79 ? 36.792 0.909 31.672 1.00 15.86 541 SER A CA 1
ATOM 578 C C . SER A 1 79 ? 36.829 0.744 30.161 1.00 13.74 541 SER A C 1
ATOM 579 O O . SER A 1 79 ? 36.700 -0.368 29.641 1.00 16.34 541 SER A O 1
ATOM 582 N N . ILE A 1 80 ? 36.995 1.860 29.462 1.00 14.77 542 ILE A N 1
ATOM 583 C CA . ILE A 1 80 ? 37.159 1.868 28.013 1.00 16.09 542 ILE A CA 1
ATOM 584 C C . ILE A 1 80 ? 38.612 2.208 27.715 1.00 15.88 542 ILE A C 1
ATOM 585 O O . ILE A 1 80 ? 39.086 3.292 28.074 1.00 18.95 542 ILE A O 1
ATOM 590 N N . ARG A 1 81 ? 39.321 1.277 27.080 1.00 16.75 543 ARG A N 1
ATOM 591 C CA A ARG A 1 81 ? 40.707 1.490 26.685 0.54 17.31 543 ARG A CA 1
ATOM 592 C CA B ARG A 1 81 ? 40.705 1.494 26.683 0.46 18.96 543 ARG A CA 1
ATOM 593 C C . ARG A 1 81 ? 40.900 0.952 25.276 1.00 21.30 543 ARG A C 1
ATOM 594 O O . ARG A 1 81 ? 40.592 -0.212 25.010 1.00 20.00 543 ARG A O 1
ATOM 609 N N . ASN A 1 82 ? 41.415 1.795 24.383 1.00 19.83 544 ASN A N 1
ATOM 610 C CA . ASN A 1 82 ? 41.714 1.385 23.008 1.00 20.32 544 ASN A CA 1
ATOM 611 C C . ASN A 1 82 ? 40.526 0.689 22.344 1.00 22.78 544 ASN A C 1
ATOM 612 O O . ASN A 1 82 ? 40.655 -0.386 21.749 1.00 23.11 544 ASN A O 1
ATOM 617 N N . ASN A 1 83 ? 39.356 1.312 22.452 1.00 23.01 545 ASN A N 1
ATOM 618 C CA . ASN A 1 83 ? 38.132 0.832 21.810 1.00 25.39 545 ASN A CA 1
ATOM 619 C C . ASN A 1 83 ? 37.648 -0.499 22.361 1.00 24.35 545 ASN A C 1
ATOM 620 O O . ASN A 1 83 ? 36.870 -1.199 21.703 1.00 26.58 545 ASN A O 1
ATOM 625 N N . HIS A 1 84 ? 38.103 -0.866 23.549 1.00 21.31 546 HIS A N 1
ATOM 626 C CA . HIS A 1 84 ? 37.712 -2.098 24.202 1.00 20.13 546 HIS A CA 1
ATOM 627 C C . HIS A 1 84 ? 37.135 -1.731 25.555 1.00 18.24 546 HIS A C 1
ATOM 628 O O . HIS A 1 84 ? 37.612 -0.796 26.205 1.00 21.41 546 HIS A O 1
ATOM 635 N N . TRP A 1 85 ? 36.119 -2.466 25.982 1.00 16.17 547 TRP A N 1
ATOM 636 C CA . TRP A 1 85 ? 35.790 -2.489 27.396 1.00 14.32 547 TRP A CA 1
ATOM 637 C C . TRP A 1 85 ? 36.722 -3.470 28.093 1.00 14.17 547 TRP A C 1
ATOM 638 O O . TRP A 1 85 ? 37.015 -4.547 27.567 1.00 17.18 547 TRP A O 1
ATOM 649 N N . ASP A 1 86 ? 37.197 -3.098 29.277 1.00 13.86 548 ASP A N 1
ATOM 650 C CA . ASP A 1 86 ? 38.050 -4.002 30.042 1.00 13.83 548 ASP A CA 1
ATOM 651 C C . ASP A 1 86 ? 37.887 -3.692 31.523 1.00 12.04 548 ASP A C 1
ATOM 652 O O . ASP A 1 86 ? 37.037 -2.884 31.917 1.00 12.79 548 ASP A O 1
ATOM 657 N N . ASN A 1 87 ? 38.699 -4.352 32.348 1.00 13.51 549 ASN A N 1
ATOM 658 C CA . ASN A 1 87 ? 38.653 -4.164 33.793 1.00 12.48 549 ASN A CA 1
ATOM 659 C C . ASN A 1 87 ? 39.889 -3.445 34.323 1.00 14.10 549 ASN A C 1
ATOM 660 O O . ASN A 1 87 ? 40.240 -3.601 35.496 1.00 16.45 549 ASN A O 1
ATOM 665 N N . SER A 1 88 ? 40.551 -2.663 33.480 1.00 14.17 550 SER A N 1
ATOM 666 C CA . SER A 1 88 ? 41.701 -1.891 33.907 1.00 14.80 550 SER A CA 1
ATOM 667 C C . SER A 1 88 ? 41.279 -0.816 34.918 1.00 17.01 550 SER A C 1
ATOM 668 O O . SER A 1 88 ? 40.125 -0.381 34.932 1.00 16.07 550 SER A O 1
ATOM 671 N N . PRO A 1 89 ? 42.187 -0.402 35.807 1.00 17.05 551 PRO A N 1
ATOM 672 C CA . PRO A 1 89 ? 41.781 0.458 36.931 1.00 17.51 551 PRO A CA 1
ATOM 673 C C . PRO A 1 89 ? 41.198 1.783 36.460 1.00 17.09 551 PRO A C 1
ATOM 674 O O . PRO A 1 89 ? 41.728 2.433 35.554 1.00 19.96 551 PRO A O 1
ATOM 678 N N . SER A 1 90 ? 40.102 2.176 37.093 1.00 16.35 552 SER A N 1
ATOM 679 C CA . SER A 1 90 ? 39.483 3.473 36.863 1.00 18.38 552 SER A CA 1
ATOM 680 C C . SER A 1 90 ? 38.449 3.698 37.957 1.00 15.77 552 SER A C 1
ATOM 681 O O . SER A 1 90 ? 38.134 2.765 38.710 1.00 16.30 552 SER A O 1
ATOM 684 N N . PRO A 1 91 ? 37.902 4.910 38.090 1.00 17.44 553 PRO A N 1
ATOM 685 C CA . PRO A 1 91 ? 36.871 5.134 39.114 1.00 18.34 553 PRO A CA 1
ATOM 686 C C . PRO A 1 91 ? 35.535 4.483 38.792 1.00 17.01 553 PRO A C 1
ATOM 687 O O . PRO A 1 91 ? 34.654 4.456 39.660 1.00 18.37 553 PRO A O 1
ATOM 691 N N . ASN A 1 92 ? 35.356 3.962 37.579 1.00 14.98 554 ASN A N 1
ATOM 692 C CA . ASN A 1 92 ? 34.056 3.477 37.110 1.00 12.33 554 ASN A CA 1
ATOM 693 C C . ASN A 1 92 ? 33.870 2.013 37.517 1.00 12.78 554 ASN A C 1
ATOM 694 O O . ASN A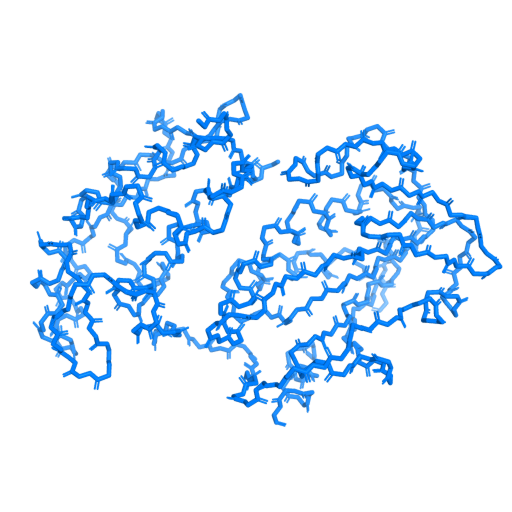 1 92 ? 33.869 1.087 36.700 1.00 13.73 554 ASN A O 1
ATOM 699 N N . MET A 1 93 ? 33.674 1.811 38.817 1.00 11.45 555 MET A N 1
ATOM 700 C CA A MET A 1 93 ? 33.676 0.480 39.406 0.35 12.30 555 MET A CA 1
ATOM 701 C CA B MET A 1 93 ? 33.673 0.476 39.392 0.65 13.03 555 MET A CA 1
ATOM 702 C C . MET A 1 93 ? 32.263 0.023 39.749 1.00 11.14 555 MET A C 1
ATOM 703 O O . MET A 1 93 ? 31.420 0.830 40.164 1.00 12.67 555 MET A O 1
ATOM 712 N N . TYR A 1 94 ? 32.020 -1.275 39.575 1.00 9.50 556 TYR A N 1
ATOM 713 C CA . TYR A 1 94 ? 30.723 -1.895 39.799 1.00 10.28 556 TYR A CA 1
ATOM 714 C C . TYR A 1 94 ? 30.905 -3.173 40.604 1.00 10.62 556 TYR A C 1
ATOM 715 O O . TYR A 1 94 ? 31.982 -3.769 40.640 1.00 12.04 556 TYR A O 1
ATOM 724 N N . GLY A 1 95 ? 29.823 -3.609 41.227 1.00 11.00 557 GLY A N 1
ATOM 725 C CA . GLY A 1 95 ? 29.875 -4.806 42.038 1.00 11.38 557 GLY A CA 1
ATOM 726 C C . GLY A 1 95 ? 28.660 -4.861 42.934 1.00 11.18 557 GLY A C 1
ATOM 727 O O . GLY A 1 95 ? 28.155 -3.809 43.348 1.00 10.77 557 GLY A O 1
ATOM 728 N N . LEU A 1 96 ? 28.165 -6.066 43.212 1.00 11.59 558 LEU A N 1
ATOM 729 C CA . LEU A 1 96 ? 27.044 -6.225 44.129 1.00 11.02 558 LEU A CA 1
ATOM 730 C C . LEU A 1 96 ? 27.321 -5.488 45.430 1.00 10.41 558 LEU A C 1
ATOM 731 O O . LEU A 1 96 ? 28.377 -5.666 46.046 1.00 12.86 558 LEU A O 1
ATOM 736 N N . ASN A 1 97 ? 26.373 -4.656 45.837 1.00 10.86 559 ASN A N 1
ATOM 737 C CA . ASN A 1 97 ? 26.494 -3.854 47.046 1.00 11.26 559 ASN A CA 1
ATOM 738 C C . ASN A 1 97 ? 25.638 -4.496 48.133 1.00 14.33 559 ASN A C 1
ATOM 739 O O . ASN A 1 97 ? 24.408 -4.409 48.096 1.00 12.49 559 ASN A O 1
ATOM 744 N N . LYS A 1 98 ? 26.290 -5.136 49.105 1.00 15.47 560 LYS A N 1
ATOM 745 C CA . LYS A 1 98 ? 25.538 -5.897 50.101 1.00 16.63 560 LYS A CA 1
ATOM 746 C C . LYS A 1 98 ? 24.681 -5.008 50.997 1.00 14.51 560 LYS A C 1
ATOM 747 O O . LYS A 1 98 ? 23.646 -5.469 51.488 1.00 15.91 560 LYS A O 1
ATOM 753 N N . GLU A 1 99 ? 25.077 -3.748 51.216 1.00 14.27 561 GLU A N 1
ATOM 754 C CA . GLU A 1 99 ? 24.235 -2.854 52.010 1.00 16.80 561 GLU A CA 1
ATOM 755 C C . GLU A 1 99 ? 22.927 -2.550 51.290 1.00 12.92 561 GLU A C 1
ATOM 756 O O . GLU A 1 99 ? 21.857 -2.511 51.910 1.00 13.97 561 GLU A O 1
ATOM 762 N N . VAL A 1 100 ? 22.991 -2.332 49.980 1.00 14.22 562 VAL A N 1
ATOM 763 C CA . VAL A 1 100 ? 21.780 -2.107 49.202 1.00 13.93 562 VAL A CA 1
ATOM 764 C C . VAL A 1 100 ? 20.889 -3.346 49.220 1.00 12.71 562 VAL A C 1
ATOM 765 O O . VAL A 1 100 ? 19.662 -3.246 49.357 1.00 14.24 562 VAL A O 1
ATOM 769 N N . VAL A 1 101 ? 21.488 -4.536 49.082 1.00 13.15 563 VAL A N 1
ATOM 770 C CA . VAL A 1 101 ? 20.708 -5.769 49.169 1.00 13.34 563 VAL A CA 1
ATOM 771 C C . VAL A 1 101 ? 19.951 -5.827 50.493 1.00 14.60 563 VAL A C 1
ATOM 772 O O . VAL A 1 101 ? 18.756 -6.157 50.534 1.00 15.42 563 VAL A O 1
ATOM 776 N N . ARG A 1 102 ? 20.631 -5.499 51.595 1.00 13.88 564 ARG A N 1
ATOM 777 C CA . ARG A 1 102 ? 19.963 -5.513 52.895 1.00 16.02 564 ARG A CA 1
ATOM 778 C C . ARG A 1 102 ? 18.773 -4.558 52.923 1.00 16.86 564 ARG A C 1
ATOM 779 O O . ARG A 1 102 ? 17.697 -4.913 53.426 1.00 19.50 564 ARG A O 1
ATOM 787 N N . GLN A 1 103 ? 18.943 -3.340 52.396 1.00 15.21 565 GLN A N 1
ATOM 788 C CA . GLN A 1 103 ? 17.837 -2.384 52.378 1.00 16.55 565 GLN A CA 1
ATOM 789 C C . GLN A 1 103 ? 16.671 -2.902 51.546 1.00 16.94 565 GLN A C 1
ATOM 790 O O . GLN A 1 103 ? 15.509 -2.776 51.942 1.00 20.42 565 GLN A O 1
ATOM 796 N N . LEU A 1 104 ? 16.960 -3.465 50.375 1.00 16.97 566 LEU A N 1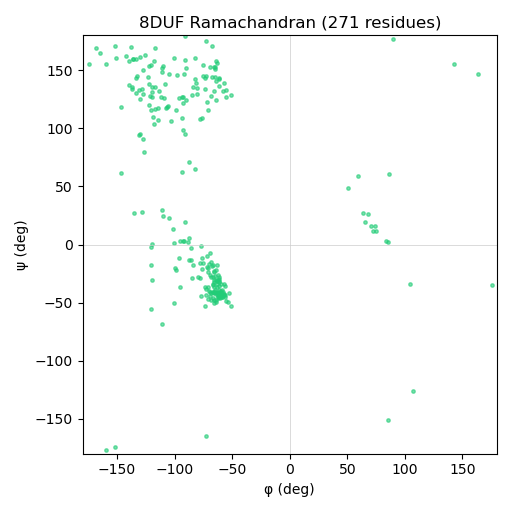
ATOM 797 C CA . LEU A 1 104 ? 15.896 -3.933 49.496 1.00 16.58 566 LEU A CA 1
ATOM 798 C C . LEU A 1 104 ? 15.204 -5.171 50.042 1.00 15.94 566 LEU A C 1
ATOM 799 O O . LEU A 1 104 ? 14.047 -5.425 49.689 1.00 18.79 566 LEU A O 1
ATOM 804 N N . SER A 1 105 ? 15.880 -5.940 50.901 1.00 18.32 567 SER A N 1
ATOM 805 C CA . SER A 1 105 ? 15.314 -7.202 51.363 1.00 15.73 567 SER A CA 1
ATOM 806 C C . SER A 1 105 ? 14.067 -7.006 52.204 1.00 21.06 567 SER A C 1
ATOM 807 O O . SER A 1 105 ? 13.256 -7.932 52.298 1.00 20.94 567 SER A O 1
ATOM 810 N N . ARG A 1 106 ? 13.897 -5.832 52.813 1.00 23.22 568 ARG A N 1
ATOM 811 C CA . ARG A 1 106 ? 12.660 -5.554 53.532 1.00 26.48 568 ARG A CA 1
ATOM 812 C C . ARG A 1 106 ? 11.459 -5.664 52.598 1.00 28.45 568 ARG A C 1
ATOM 813 O O . ARG A 1 106 ? 10.445 -6.288 52.933 1.00 33.75 568 ARG A O 1
ATOM 821 N N . ARG A 1 107 ? 11.570 -5.091 51.402 1.00 20.04 569 ARG A N 1
ATOM 822 C CA . ARG A 1 107 ? 10.473 -5.184 50.444 1.00 19.72 569 ARG A CA 1
ATOM 823 C C . ARG A 1 107 ? 10.522 -6.473 49.627 1.00 18.15 569 ARG A C 1
ATOM 824 O O . ARG A 1 107 ? 9.470 -6.967 49.204 1.00 19.22 569 ARG A O 1
ATOM 832 N N . TYR A 1 108 ? 11.714 -7.032 49.401 1.00 16.95 570 TYR A N 1
ATOM 833 C CA . TYR A 1 108 ? 11.913 -8.178 48.506 1.00 14.69 570 TYR A CA 1
ATOM 834 C C . TYR A 1 108 ? 12.653 -9.277 49.261 1.00 15.00 570 TYR A C 1
ATOM 835 O O . TYR A 1 108 ? 13.871 -9.443 49.107 1.00 14.50 570 TYR A O 1
ATOM 844 N N . PRO A 1 109 ? 11.944 -10.052 50.087 1.00 15.80 571 PRO A N 1
ATOM 845 C CA . PRO A 1 109 ? 12.638 -10.923 51.051 1.00 16.54 571 PRO A CA 1
ATOM 846 C C . PRO A 1 109 ? 13.519 -12.005 50.447 1.00 17.26 571 PRO A C 1
ATOM 847 O O . PRO A 1 109 ? 14.513 -12.384 51.081 1.00 18.57 571 PRO A O 1
ATOM 851 N N . GLN A 1 110 ? 13.189 -12.545 49.274 1.00 13.23 572 GLN A N 1
ATOM 852 C CA . GLN A 1 110 ? 14.036 -13.564 48.653 1.00 12.49 572 GLN A CA 1
ATOM 853 C C . GLN A 1 110 ? 15.165 -12.982 47.811 1.00 12.36 572 GLN A C 1
ATOM 854 O O . GLN A 1 110 ? 15.999 -13.746 47.317 1.00 12.76 572 GLN A O 1
ATOM 860 N N . LEU A 1 111 ? 15.236 -11.659 47.664 1.00 12.68 573 LEU A N 1
ATOM 861 C CA . LEU A 1 111 ? 16.284 -11.072 46.831 1.00 12.14 573 LEU A CA 1
ATOM 862 C C . LEU A 1 111 ? 17.698 -11.413 47.306 1.00 12.50 573 LEU A C 1
ATOM 863 O O . LEU A 1 111 ? 18.561 -11.668 46.445 1.00 12.84 573 LEU A O 1
ATOM 868 N N . PRO A 1 112 ? 18.012 -11.438 48.610 1.00 12.66 574 PRO A N 1
ATOM 869 C CA . PRO A 1 112 ? 19.377 -11.837 49.000 1.00 12.41 574 PRO A CA 1
ATOM 870 C C . PRO A 1 112 ? 19.771 -13.208 48.481 1.00 11.63 574 PRO A C 1
ATOM 871 O O . PRO A 1 112 ? 20.937 -13.418 48.133 1.00 13.49 574 PRO A O 1
ATOM 875 N N . ARG A 1 113 ? 18.832 -14.155 48.420 1.00 11.77 575 ARG A N 1
ATOM 876 C CA . ARG A 1 113 ? 19.165 -15.460 47.863 1.00 11.82 575 ARG A CA 1
ATOM 877 C C . ARG A 1 113 ? 19.462 -15.352 46.373 1.00 12.28 575 ARG A C 1
ATOM 878 O O . ARG A 1 113 ? 20.386 -16.002 45.871 1.00 12.99 575 ARG A O 1
ATOM 886 N N . ALA A 1 114 ? 18.684 -14.543 45.653 1.00 12.58 576 ALA A N 1
ATOM 887 C CA . ALA A 1 114 ? 18.893 -14.404 44.213 1.00 11.19 576 ALA A CA 1
ATOM 888 C C . ALA A 1 114 ? 20.287 -13.871 43.914 1.00 10.88 576 ALA A C 1
ATOM 889 O O . ALA A 1 114 ? 20.988 -14.390 43.038 1.00 12.49 576 ALA A O 1
ATOM 891 N N . VAL A 1 115 ? 20.709 -12.831 44.634 1.00 11.72 577 VAL A N 1
ATOM 892 C CA . VAL A 1 115 ? 22.010 -12.230 44.352 1.00 10.90 577 VAL A CA 1
ATOM 893 C C . VAL A 1 115 ? 23.165 -13.044 44.914 1.00 12.61 577 VAL A C 1
ATOM 894 O O . VAL A 1 115 ? 24.314 -12.819 44.512 1.00 15.97 577 VAL A O 1
ATOM 898 N N . ALA A 1 116 ? 22.903 -13.983 45.830 1.00 12.06 578 ALA A N 1
ATOM 899 C CA . ALA A 1 116 ? 23.963 -14.874 46.286 1.00 12.14 578 ALA A CA 1
ATOM 900 C C . ALA A 1 116 ? 24.221 -15.997 45.291 1.00 11.24 578 ALA A C 1
ATOM 901 O O . ALA A 1 116 ? 25.346 -16.501 45.209 1.00 13.71 578 ALA A O 1
ATOM 903 N N . THR A 1 117 ? 23.200 -16.382 44.518 1.00 13.41 579 THR A N 1
ATOM 904 C CA . THR A 1 117 ? 23.223 -17.617 43.747 1.00 13.59 579 THR A CA 1
ATOM 905 C C . THR A 1 117 ? 23.078 -17.391 42.251 1.00 13.17 579 THR A C 1
ATOM 906 O O . THR A 1 117 ? 23.051 -18.372 41.498 1.00 13.81 579 THR A O 1
ATOM 910 N N . GLY A 1 118 ? 22.962 -16.141 41.807 1.00 13.79 580 GLY A N 1
ATOM 911 C CA . GLY A 1 118 ? 22.783 -15.858 40.397 1.00 13.25 580 GLY A CA 1
ATOM 912 C C . GLY A 1 118 ? 21.458 -16.314 39.843 1.00 12.60 580 GLY A C 1
ATOM 913 O O . GLY A 1 118 ? 21.365 -16.600 38.647 1.00 15.06 580 GLY A O 1
ATOM 914 N N . ARG A 1 119 ? 20.429 -16.400 40.684 1.00 12.62 581 ARG A N 1
ATOM 915 C CA . ARG A 1 119 ? 19.091 -16.750 40.234 1.00 11.64 581 ARG A CA 1
ATOM 916 C C . ARG A 1 119 ? 18.314 -15.489 39.889 1.00 11.98 581 ARG A C 1
ATOM 917 O O . ARG A 1 119 ? 18.613 -14.389 40.366 1.00 14.48 581 ARG A O 1
ATOM 925 N N . VAL A 1 120 ? 17.281 -15.667 39.068 1.00 12.79 582 VAL A N 1
ATOM 926 C CA . VAL A 1 120 ? 16.336 -14.585 38.821 1.00 11.76 582 VAL A CA 1
ATOM 927 C C . VAL A 1 120 ? 15.448 -14.414 40.048 1.00 13.90 582 VAL A C 1
ATOM 928 O O . VAL A 1 120 ? 14.962 -15.395 40.626 1.00 14.05 582 VAL A O 1
ATOM 932 N N . TYR A 1 121 ? 15.260 -13.163 40.468 1.00 12.70 583 TYR A N 1
ATOM 933 C CA . TYR A 1 121 ? 14.223 -12.806 41.427 1.00 10.36 583 TYR A CA 1
ATOM 934 C C . TYR A 1 121 ? 13.002 -12.380 40.618 1.00 12.83 583 TYR A C 1
ATOM 935 O O . TYR A 1 121 ? 13.011 -11.324 39.981 1.00 14.49 583 TYR A O 1
ATOM 944 N N . ASP A 1 122 ? 11.961 -13.208 40.621 1.00 12.86 584 ASP A N 1
ATOM 945 C CA . ASP A 1 122 ? 10.762 -12.932 39.838 1.00 13.90 584 ASP A CA 1
ATOM 946 C C . ASP A 1 122 ? 9.953 -11.857 40.559 1.00 13.33 584 ASP A C 1
ATOM 947 O O . ASP A 1 122 ? 9.360 -12.122 41.609 1.00 16.83 584 ASP A O 1
ATOM 952 N N . MET A 1 123 ? 9.923 -10.639 40.009 1.00 15.25 585 MET A N 1
ATOM 953 C CA . MET A 1 123 ? 9.198 -9.558 40.679 1.00 15.80 585 MET A CA 1
ATOM 954 C C . MET A 1 123 ? 7.691 -9.780 40.724 1.00 19.97 585 MET A C 1
ATOM 955 O O . MET A 1 123 ? 7.009 -9.138 41.535 1.00 22.93 585 MET A O 1
ATOM 960 N N . ASN A 1 124 ? 7.154 -10.673 39.892 1.00 18.60 586 ASN A N 1
ATOM 961 C CA . ASN A 1 124 ? 5.719 -10.937 39.915 1.00 23.26 586 ASN A CA 1
ATOM 962 C C . ASN A 1 124 ? 5.315 -11.845 41.075 1.00 21.59 586 ASN A C 1
ATOM 963 O O . ASN A 1 124 ? 4.184 -11.753 41.563 1.00 25.49 586 ASN A O 1
ATOM 968 N N . THR A 1 125 ? 6.212 -12.720 41.531 1.00 16.89 587 THR A N 1
ATOM 969 C CA . THR A 1 125 ? 5.893 -13.690 42.569 1.00 15.23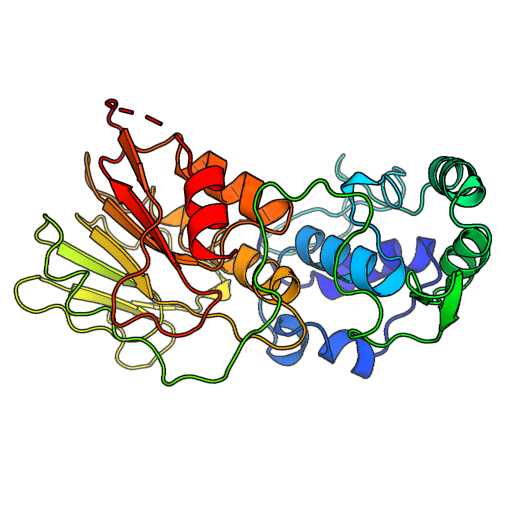 587 THR A CA 1
ATOM 970 C C . THR A 1 125 ? 6.755 -13.577 43.821 1.00 16.66 587 THR A C 1
ATOM 971 O O . THR A 1 125 ? 6.375 -14.132 44.861 1.00 18.74 587 THR A O 1
ATOM 975 N N . GLY A 1 126 ? 7.903 -12.906 43.753 1.00 15.63 588 GLY A N 1
ATOM 976 C CA . GLY A 1 126 ? 8.821 -12.884 44.872 1.00 15.76 588 GLY A CA 1
ATOM 977 C C . GLY A 1 126 ? 9.584 -14.172 45.087 1.00 14.39 588 GLY A C 1
ATOM 978 O O . GLY A 1 126 ? 10.152 -14.368 46.165 1.00 15.46 588 GLY A O 1
ATOM 979 N N . THR A 1 127 ? 9.616 -15.060 44.097 1.00 15.33 589 THR A N 1
ATOM 980 C CA . THR A 1 127 ? 10.304 -16.340 44.203 1.00 13.85 589 THR A CA 1
ATOM 981 C C . THR A 1 127 ? 11.442 -16.418 43.186 1.00 13.34 589 THR A C 1
ATOM 982 O O . THR A 1 127 ? 11.557 -15.592 42.276 1.00 15.73 589 THR A O 1
ATOM 986 N N . LEU A 1 128 ? 12.285 -17.434 43.342 1.00 12.30 590 LEU A N 1
ATOM 987 C CA . LEU A 1 128 ? 13.482 -17.587 42.526 1.00 11.97 590 LEU A CA 1
ATOM 988 C C . LEU A 1 128 ? 13.209 -18.447 41.301 1.00 11.84 590 LEU A C 1
ATOM 989 O O . LEU A 1 128 ? 12.422 -19.399 41.349 1.00 14.00 590 LEU A O 1
ATOM 994 N N . ARG A 1 129 ? 13.907 -18.121 40.209 1.00 13.04 591 ARG A N 1
ATOM 995 C CA . ARG A 1 129 ? 13.790 -18.814 38.933 1.00 15.06 591 ARG A CA 1
ATOM 996 C C . ARG A 1 129 ? 15.170 -18.906 38.306 1.00 12.68 591 ARG A C 1
ATOM 997 O O . ARG A 1 129 ? 16.086 -18.166 38.670 1.00 14.45 591 ARG A O 1
ATOM 1005 N N . ASN A 1 130 ? 15.305 -19.804 37.335 1.00 13.57 592 ASN A N 1
ATOM 1006 C CA . ASN A 1 130 ? 16.481 -19.757 36.479 1.00 13.98 592 ASN A CA 1
ATOM 1007 C C . ASN A 1 130 ? 16.298 -18.722 35.368 1.00 15.41 592 ASN A C 1
ATOM 1008 O O . ASN A 1 130 ? 15.182 -18.315 35.029 1.00 15.70 592 ASN A O 1
ATOM 1013 N N . TYR A 1 131 ? 17.421 -18.310 34.785 1.00 16.46 593 TYR A N 1
ATOM 1014 C CA . TYR A 1 131 ? 17.416 -17.189 33.851 1.00 17.35 593 TYR A CA 1
ATOM 1015 C C . TYR A 1 131 ? 16.496 -17.421 32.655 1.00 16.88 593 TYR A C 1
ATOM 1016 O O . TYR A 1 131 ? 16.526 -18.476 32.012 1.00 18.48 593 TYR A O 1
ATOM 1025 N N A ASP A 1 132 ? 15.664 -16.421 32.370 0.52 17.17 594 ASP A N 1
ATOM 1026 N N B ASP A 1 132 ? 15.694 -16.408 32.353 0.48 17.45 594 ASP A N 1
ATOM 1027 C CA A ASP A 1 132 ? 14.830 -16.377 31.191 0.52 19.89 594 ASP A CA 1
ATOM 1028 C CA B ASP A 1 132 ? 14.776 -16.366 31.225 0.48 19.77 594 ASP A CA 1
ATOM 1029 C C A ASP A 1 132 ? 14.619 -14.881 31.013 0.52 19.70 594 ASP A C 1
ATOM 1030 C C B ASP A 1 132 ? 14.493 -14.888 30.984 0.48 20.42 594 ASP A C 1
ATOM 1031 O O A ASP A 1 132 ? 14.273 -14.199 31.993 0.52 18.33 594 ASP A O 1
ATOM 1032 O O B ASP A 1 132 ? 13.983 -14.206 31.882 0.48 20.40 594 ASP A O 1
ATOM 1041 N N . PRO A 1 133 ? 14.821 -14.345 29.807 1.00 18.91 595 PRO A N 1
ATOM 1042 C CA . PRO A 1 133 ? 14.696 -12.894 29.606 1.00 17.71 595 PRO A CA 1
ATOM 1043 C C . PRO A 1 133 ? 13.267 -12.372 29.616 1.00 18.49 595 PRO A C 1
ATOM 1044 O O . PRO A 1 133 ? 13.081 -11.152 29.537 1.00 20.10 595 PRO A O 1
ATOM 1048 N N . ARG A 1 134 ? 12.252 -13.229 29.716 1.00 18.94 596 ARG A N 1
ATOM 1049 C CA A ARG A 1 134 ? 10.859 -12.800 29.696 0.59 19.11 596 ARG A CA 1
ATOM 1050 C CA B ARG A 1 134 ? 10.867 -12.780 29.697 0.41 18.66 596 ARG A CA 1
ATOM 1051 C C . ARG A 1 134 ? 10.265 -12.606 31.085 1.00 19.07 596 ARG A C 1
ATOM 1052 O O . ARG A 1 134 ? 9.110 -12.180 31.190 1.00 20.38 596 ARG A O 1
ATOM 1067 N N . ILE A 1 135 ? 11.014 -12.910 32.149 1.00 16.43 597 ILE A N 1
ATOM 1068 C CA . ILE A 1 135 ? 10.434 -12.884 33.491 1.00 14.83 597 ILE A CA 1
ATOM 1069 C C . ILE A 1 135 ? 10.218 -11.452 33.975 1.00 13.73 597 ILE A C 1
ATOM 1070 O O . ILE A 1 135 ? 9.118 -11.093 34.422 1.00 17.04 597 ILE A O 1
ATOM 1075 N N . ASN A 1 136 ? 11.272 -10.628 33.934 1.00 14.26 598 ASN A N 1
ATOM 1076 C CA . ASN A 1 136 ? 11.253 -9.268 34.470 1.00 12.96 598 ASN A CA 1
ATOM 1077 C C . ASN A 1 136 ? 11.407 -8.309 33.303 1.00 15.34 598 ASN A C 1
ATOM 1078 O O . ASN A 1 136 ? 12.502 -8.175 32.747 1.00 15.90 598 ASN A O 1
ATOM 1083 N N . LEU A 1 137 ? 10.319 -7.629 32.950 1.00 14.47 599 LEU A N 1
ATOM 1084 C CA . LEU A 1 137 ? 10.301 -6.804 31.751 1.00 13.81 599 LEU A CA 1
ATOM 1085 C C . LEU A 1 137 ? 10.521 -5.321 32.021 1.00 12.86 599 LEU A C 1
ATOM 1086 O O . LEU A 1 137 ? 10.895 -4.592 31.097 1.00 18.03 599 LEU A O 1
ATOM 1091 N N . VAL A 1 138 ? 10.271 -4.847 33.237 1.00 14.04 600 VAL A N 1
ATOM 1092 C CA . VAL A 1 138 ? 10.360 -3.420 33.540 1.00 15.17 600 VAL A CA 1
ATOM 1093 C C . VAL A 1 138 ? 11.005 -3.268 34.913 1.00 17.26 600 VAL A C 1
ATOM 1094 O O . VAL A 1 138 ? 10.674 -4.021 35.839 1.00 20.86 600 VAL A O 1
ATOM 1098 N N . PRO A 1 139 ? 11.928 -2.324 35.089 1.00 14.32 601 PRO A N 1
ATOM 1099 C CA . PRO A 1 139 ? 12.549 -2.112 36.409 1.00 14.49 601 PRO A CA 1
ATOM 1100 C C . PRO A 1 139 ? 11.548 -1.478 37.368 1.00 15.21 601 PRO A C 1
ATOM 1101 O O . PRO A 1 139 ? 11.019 -0.395 37.107 1.00 18.05 601 PRO A O 1
ATOM 1105 N N . VAL A 1 140 ? 11.308 -2.146 38.500 1.00 13.10 602 VAL A N 1
ATOM 1106 C CA . VAL A 1 140 ? 10.245 -1.697 39.396 1.00 14.46 602 VAL A CA 1
ATOM 1107 C C . VAL A 1 140 ? 10.636 -0.457 40.187 1.00 13.65 602 VAL A C 1
ATOM 1108 O O . VAL A 1 140 ? 9.760 0.213 40.750 1.00 17.13 602 VAL A O 1
ATOM 1112 N N . ASN A 1 141 ? 11.926 -0.126 40.242 1.00 13.20 603 ASN A N 1
ATOM 1113 C CA . ASN A 1 141 ? 12.407 1.033 40.986 1.00 13.90 603 ASN A CA 1
ATOM 1114 C C . ASN A 1 141 ? 12.354 2.323 40.180 1.00 14.76 603 ASN A C 1
ATOM 1115 O O . ASN A 1 141 ? 12.507 3.407 40.757 1.00 18.47 603 ASN A O 1
ATOM 1120 N N . ARG A 1 142 ? 12.159 2.240 38.869 1.00 14.72 604 ARG A N 1
ATOM 1121 C CA . ARG A 1 142 ? 12.320 3.395 38.002 1.00 14.96 604 ARG A CA 1
ATOM 1122 C C . ARG A 1 142 ? 10.989 4.109 37.809 1.00 15.41 604 ARG A C 1
ATOM 1123 O O . ARG A 1 142 ? 9.992 3.488 37.425 1.00 16.84 604 ARG A O 1
ATOM 1131 N N . ARG A 1 143 ? 10.973 5.414 38.072 1.00 18.19 605 ARG A N 1
ATOM 1132 C CA . ARG A 1 143 ? 9.822 6.234 37.712 1.00 19.57 605 ARG A CA 1
ATOM 1133 C C . ARG A 1 143 ? 9.911 6.504 36.216 1.00 20.06 605 ARG A C 1
ATOM 1134 O O . ARG A 1 143 ? 10.780 7.255 35.759 1.00 20.76 605 ARG A O 1
ATOM 1142 N N . LEU A 1 144 ? 9.036 5.877 35.456 1.00 18.48 606 LEU A N 1
ATOM 1143 C CA . LEU A 1 144 ? 9.084 6.025 34.011 1.00 16.75 606 LEU A CA 1
ATOM 1144 C C . LEU A 1 144 ? 8.749 7.468 33.652 1.00 15.10 606 LEU A C 1
ATOM 1145 O O . LEU A 1 144 ? 7.777 8.020 34.177 1.00 20.23 606 LEU A O 1
ATOM 1150 N N . PRO A 1 145 ? 9.535 8.119 32.793 1.00 16.46 607 PRO A N 1
ATOM 1151 C CA . PRO A 1 145 ? 9.231 9.517 32.453 1.00 15.82 607 PRO A CA 1
ATOM 1152 C C . PRO A 1 145 ? 8.001 9.676 31.582 1.00 15.59 607 PRO A C 1
ATOM 1153 O O . PRO A 1 145 ? 7.446 10.777 31.523 1.00 19.22 607 PRO A O 1
ATOM 1157 N N . HIS A 1 146 ? 7.559 8.620 30.906 1.00 13.62 608 HIS A N 1
ATOM 1158 C CA . HIS A 1 146 ? 6.378 8.687 30.062 1.00 14.53 608 HIS A CA 1
ATOM 1159 C C . HIS A 1 146 ? 5.731 7.310 30.037 1.00 12.65 608 HIS A C 1
ATOM 1160 O O . HIS A 1 146 ? 6.359 6.299 30.367 1.00 15.13 608 HIS A O 1
ATOM 1167 N N . ALA A 1 147 ? 4.455 7.283 29.659 1.00 15.09 609 ALA A N 1
ATOM 1168 C CA . ALA A 1 147 ? 3.735 6.019 29.567 1.00 15.17 609 ALA A CA 1
ATOM 1169 C C . ALA A 1 147 ? 4.332 5.141 28.476 1.00 15.03 609 ALA A C 1
ATOM 1170 O O . ALA A 1 147 ? 4.900 5.627 27.491 1.00 15.66 609 ALA A O 1
ATOM 1172 N N . LEU A 1 148 ? 4.178 3.831 28.646 1.00 14.77 610 LEU A N 1
ATOM 1173 C CA . LEU A 1 148 ? 4.664 2.857 27.685 1.00 16.09 610 LEU A CA 1
ATOM 1174 C C . LEU A 1 148 ? 3.495 2.189 26.975 1.00 17.11 610 LEU A C 1
ATOM 1175 O O . LEU A 1 148 ? 2.380 2.116 27.497 1.00 18.43 610 LEU A O 1
ATOM 1180 N N . VAL A 1 149 ? 3.765 1.717 25.762 1.00 16.35 611 VAL A N 1
ATOM 1181 C CA . VAL A 1 149 ? 2.813 0.882 25.045 1.00 13.93 611 VAL A CA 1
ATOM 1182 C C . VAL A 1 149 ? 2.707 -0.461 25.751 1.00 15.74 611 VAL A C 1
ATOM 1183 O O . VAL A 1 149 ? 3.718 -1.119 26.024 1.00 18.19 611 VAL A O 1
ATOM 1187 N N . LEU A 1 150 ? 1.485 -0.870 26.066 1.00 14.89 612 LEU A N 1
ATOM 1188 C CA . LEU A 1 150 ? 1.251 -2.180 26.654 1.00 16.26 612 LEU A CA 1
ATOM 1189 C C . LEU A 1 150 ? 0.783 -3.212 25.643 1.00 18.60 612 LEU A C 1
ATOM 1190 O O . LEU A 1 150 ? 0.906 -4.414 25.910 1.00 21.49 612 LEU A O 1
ATOM 1195 N N . HIS A 1 151 ? 0.255 -2.772 24.500 1.00 17.49 613 HIS A N 1
ATOM 1196 C CA . HIS A 1 151 ? -0.326 -3.653 23.492 1.00 18.48 613 HIS A CA 1
ATOM 1197 C C . HIS A 1 151 ? 0.274 -3.286 22.144 1.00 19.56 613 HIS A C 1
ATOM 1198 O O . HIS A 1 151 ? -0.204 -2.375 21.464 1.00 22.53 613 HIS A O 1
ATOM 1205 N N . HIS A 1 152 ? 1.315 -4.012 21.779 1.00 18.58 614 HIS A N 1
ATOM 1206 C CA . HIS A 1 152 ? 2.048 -3.833 20.538 1.00 20.19 614 HIS A CA 1
ATOM 1207 C C . HIS A 1 152 ? 1.545 -4.848 19.524 1.00 23.11 614 HIS A C 1
ATOM 1208 O O . HIS A 1 152 ? 1.185 -5.973 19.874 1.00 23.46 614 HIS A O 1
ATOM 1215 N N . ASN A 1 153 ? 1.534 -4.448 18.256 1.00 24.73 615 ASN A N 1
ATOM 1216 C CA . ASN A 1 153 ? 1.091 -5.331 17.191 1.00 27.05 615 ASN A CA 1
ATOM 1217 C C . ASN A 1 153 ? 2.122 -5.348 16.078 1.00 26.66 615 ASN A C 1
ATOM 1218 O O . ASN A 1 153 ? 2.965 -4.455 15.971 1.00 26.09 615 ASN A O 1
ATOM 1223 N N . GLU A 1 154 ? 2.031 -6.385 15.246 1.00 31.37 616 GLU A N 1
ATOM 1224 C CA . GLU A 1 154 ? 2.852 -6.482 14.050 1.00 35.87 616 GLU A CA 1
ATOM 1225 C C . GLU A 1 154 ? 2.242 -5.620 12.955 1.00 33.63 616 GLU A C 1
ATOM 1226 O O . GLU A 1 154 ? 1.043 -5.715 12.671 1.00 37.25 616 GLU A O 1
ATOM 1232 N N . HIS A 1 155 ? 3.064 -4.779 12.347 1.00 32.27 617 HIS A N 1
ATOM 1233 C CA . HIS A 1 155 ? 2.644 -3.898 11.271 1.00 31.74 617 HIS A CA 1
ATOM 1234 C C . HIS A 1 155 ? 3.711 -3.937 10.193 1.00 32.46 617 HIS A C 1
ATOM 1235 O O . HIS A 1 155 ? 4.860 -4.308 10.461 1.00 31.28 617 HIS A O 1
ATOM 1242 N N . PRO A 1 156 ? 3.367 -3.558 8.963 1.00 34.03 618 PRO A N 1
ATOM 1243 C CA . PRO A 1 156 ? 4.402 -3.365 7.946 1.00 33.44 618 PRO A CA 1
ATOM 1244 C C . PRO A 1 156 ? 5.332 -2.238 8.360 1.00 29.94 618 PRO A C 1
ATOM 1245 O O . PRO A 1 156 ? 4.975 -1.353 9.140 1.00 31.28 618 PRO A O 1
ATOM 1249 N N . GLN A 1 157 ? 6.547 -2.280 7.826 1.00 29.54 619 GLN A N 1
ATOM 1250 C CA . GLN A 1 157 ? 7.534 -1.267 8.163 1.00 28.22 619 GLN A CA 1
ATOM 1251 C C . GLN A 1 157 ? 7.089 0.103 7.668 1.00 24.35 619 GLN A C 1
ATOM 1252 O O . GLN A 1 157 ? 6.470 0.231 6.608 1.00 26.84 619 GLN A O 1
ATOM 1258 N N A SER A 1 158 ? 7.410 1.134 8.443 0.50 23.85 620 SER A N 1
ATOM 1259 N N B SER A 1 158 ? 7.406 1.131 8.451 0.50 24.13 620 SER A N 1
ATOM 1260 C CA A SER A 1 158 ? 7.073 2.494 8.056 0.50 23.29 620 SER A CA 1
ATOM 1261 C CA B SER A 1 158 ? 7.096 2.499 8.071 0.50 24.06 620 SER A CA 1
ATOM 1262 C C A SER A 1 158 ? 8.028 2.998 6.977 0.50 23.61 620 SER A C 1
ATOM 1263 C C B SER A 1 158 ? 8.011 2.962 6.941 0.50 23.69 620 SER A C 1
ATOM 1264 O O A SER A 1 158 ? 9.158 2.526 6.836 0.50 27.37 620 SER A O 1
ATOM 1265 O O B SER A 1 158 ? 9.097 2.419 6.719 0.50 27.33 620 SER A O 1
ATOM 1270 N N . ASP A 1 159 ? 7.554 3.986 6.219 1.00 23.68 621 ASP A N 1
ATOM 1271 C CA . ASP A 1 159 ? 8.301 4.585 5.114 1.00 24.33 621 ASP A CA 1
ATOM 1272 C C . ASP A 1 159 ? 8.332 6.085 5.374 1.00 23.21 621 ASP A C 1
ATOM 1273 O O . ASP A 1 159 ? 7.293 6.752 5.296 1.00 25.44 621 ASP A O 1
ATOM 1278 N N . PHE A 1 160 ? 9.516 6.615 5.681 1.00 21.88 622 PHE A N 1
ATOM 1279 C CA . PHE A 1 160 ? 9.662 8.006 6.089 1.00 20.86 622 PHE A CA 1
ATOM 1280 C C . PHE A 1 160 ? 10.163 8.914 4.973 1.00 23.87 622 PHE A C 1
ATOM 1281 O O . PHE A 1 160 ? 10.537 10.058 5.245 1.00 22.89 622 PHE A O 1
ATOM 1289 N N . SER A 1 161 ? 10.156 8.437 3.725 1.00 25.09 623 SER A N 1
ATOM 1290 C CA . SER A 1 161 ? 10.611 9.262 2.606 1.00 29.93 623 SER A CA 1
ATOM 1291 C C . SER A 1 161 ? 9.854 10.583 2.550 1.00 28.61 623 SER A C 1
ATOM 1292 O O . SER A 1 161 ? 10.459 11.656 2.436 1.00 30.65 623 SER A O 1
ATOM 1295 N N . SER A 1 162 ? 8.523 10.520 2.645 1.00 28.97 624 SER A N 1
ATOM 1296 C CA A SER A 1 162 ? 7.722 11.734 2.527 0.29 29.77 624 SER A CA 1
ATOM 1297 C CA B SER A 1 162 ? 7.704 11.724 2.538 0.71 31.32 624 SER A CA 1
ATOM 1298 C C . SER A 1 162 ? 8.014 12.711 3.654 1.00 29.71 624 SER A C 1
ATOM 1299 O O . SER A 1 162 ? 7.979 13.929 3.445 1.00 33.04 624 SER A O 1
ATOM 1304 N N . PHE A 1 163 ? 8.311 12.203 4.850 1.00 27.49 625 PHE A N 1
ATOM 1305 C CA . PHE A 1 163 ? 8.595 13.078 5.980 1.00 25.95 625 PHE A CA 1
ATOM 1306 C C . PHE A 1 163 ? 9.878 13.865 5.753 1.00 25.18 625 PHE A C 1
ATOM 1307 O O . PHE A 1 163 ? 9.915 15.084 5.955 1.00 24.97 625 PHE A O 1
ATOM 1315 N N . VAL A 1 164 ? 10.947 13.181 5.336 1.00 24.15 626 VAL A N 1
ATOM 1316 C CA . VAL A 1 164 ? 12.218 13.868 5.135 1.00 24.66 626 VAL A CA 1
ATOM 1317 C C . VAL A 1 164 ? 12.125 14.854 3.979 1.00 24.48 626 VAL A C 1
ATOM 1318 O O . VAL A 1 164 ? 12.743 15.927 4.019 1.00 24.11 626 VAL A O 1
ATOM 1322 N N . SER A 1 165 ? 11.341 14.524 2.946 1.00 25.03 627 SER A N 1
ATOM 1323 C CA A SER A 1 165 ? 11.206 15.422 1.804 0.65 26.54 627 SER A CA 1
ATOM 1324 C CA B SER A 1 165 ? 11.200 15.420 1.802 0.35 25.80 627 SER A CA 1
ATOM 1325 C C . SER A 1 165 ? 10.644 16.777 2.212 1.00 26.31 627 SER A C 1
ATOM 1326 O O . SER A 1 165 ? 10.992 17.798 1.606 1.00 26.55 627 SER A O 1
ATOM 1331 N N . LYS A 1 166 ? 9.791 16.810 3.239 1.00 28.93 628 LYS A N 1
ATOM 1332 C CA A LYS A 1 166 ? 9.176 18.054 3.688 0.52 31.65 628 LYS A CA 1
ATOM 1333 C CA B LYS A 1 166 ? 9.177 18.056 3.685 0.48 31.39 628 LYS A CA 1
ATOM 1334 C C . LYS A 1 166 ? 10.107 18.906 4.540 1.00 29.95 628 LYS A C 1
ATOM 1335 O O . LYS A 1 166 ? 9.816 20.087 4.757 1.00 32.82 628 LYS A O 1
ATOM 1346 N N . LEU A 1 167 ? 11.201 18.340 5.040 1.00 26.44 629 LEU A N 1
ATOM 1347 C CA . LEU A 1 167 ? 12.099 19.110 5.885 1.00 26.91 629 LEU A CA 1
ATOM 1348 C C . LEU A 1 167 ? 12.825 20.170 5.070 1.00 25.96 629 LEU A C 1
ATOM 1349 O O . LEU A 1 167 ? 13.019 20.033 3.860 1.00 29.05 629 LEU A O 1
ATOM 1354 N N . LYS A 1 168 ? 13.211 21.249 5.743 1.00 25.61 630 LYS A N 1
ATOM 1355 C CA . LYS A 1 168 ? 14.017 22.276 5.104 1.00 24.93 630 LYS A CA 1
ATOM 1356 C C . LYS A 1 168 ? 15.476 21.844 5.089 1.00 23.18 630 LYS A C 1
ATOM 1357 O O . LYS A 1 168 ? 16.002 21.362 6.094 1.00 24.01 630 LYS A O 1
ATOM 1363 N N . GLY A 1 169 ? 16.122 22.013 3.946 1.00 26.04 631 GLY A N 1
ATOM 1364 C CA . GLY A 1 169 ? 17.526 21.680 3.790 1.00 27.02 631 GLY A CA 1
ATOM 1365 C C . GLY A 1 169 ? 17.800 21.101 2.416 1.00 23.19 631 GLY A C 1
ATOM 1366 O O . GLY A 1 169 ? 16.925 20.553 1.744 1.00 27.34 631 GLY A O 1
ATOM 1367 N N . ARG A 1 170 ? 19.047 21.232 1.980 1.00 24.12 632 ARG A N 1
ATOM 1368 C CA A ARG A 1 170 ? 19.450 20.759 0.662 0.57 25.66 632 ARG A CA 1
ATOM 1369 C CA B ARG A 1 170 ? 19.448 20.759 0.662 0.43 25.90 632 ARG A CA 1
ATOM 1370 C C . ARG A 1 170 ? 20.171 19.421 0.702 1.00 25.61 632 ARG A C 1
ATOM 1371 O O . ARG A 1 170 ? 19.918 18.562 -0.146 1.00 29.27 632 ARG A O 1
ATOM 1386 N N . THR A 1 171 ? 21.057 19.217 1.672 1.00 25.16 633 THR A N 1
ATOM 1387 C CA . THR A 1 171 ? 21.859 18.008 1.746 1.00 22.73 633 THR A CA 1
ATOM 1388 C C . THR A 1 171 ? 21.375 17.140 2.899 1.00 21.74 633 THR A C 1
ATOM 1389 O O . THR A 1 171 ? 21.066 17.645 3.985 1.00 21.51 633 THR A O 1
ATOM 1393 N N . VAL A 1 172 ? 21.305 15.834 2.649 1.00 17.91 634 VAL A N 1
ATOM 1394 C CA . VAL A 1 172 ? 20.775 14.864 3.600 1.00 16.37 634 VAL A CA 1
ATOM 1395 C C . VAL A 1 172 ? 21.757 13.708 3.709 1.00 17.88 634 VAL A C 1
ATOM 1396 O O . VAL A 1 172 ? 22.236 13.196 2.689 1.00 18.85 634 VAL A O 1
ATOM 1400 N N . LEU A 1 173 ? 22.067 13.307 4.941 1.00 15.42 635 LEU A N 1
ATOM 1401 C CA . LEU A 1 173 ? 22.747 12.049 5.214 1.00 14.08 635 LEU A CA 1
ATOM 1402 C C . LEU A 1 173 ? 21.718 11.095 5.796 1.00 14.08 635 LEU A C 1
ATOM 1403 O O . LEU A 1 173 ? 21.134 11.378 6.847 1.00 15.20 635 LEU A O 1
ATOM 1408 N N . VAL A 1 174 ? 21.474 9.989 5.104 1.00 14.18 636 VAL A N 1
ATOM 1409 C CA . VAL A 1 174 ? 20.634 8.913 5.614 1.00 14.16 636 VAL A CA 1
ATOM 1410 C C . VAL A 1 174 ? 21.544 7.870 6.237 1.00 15.48 636 VAL A C 1
ATOM 1411 O O . VAL A 1 174 ? 22.477 7.380 5.588 1.00 14.80 636 VAL A O 1
ATOM 1415 N N . VAL A 1 175 ? 21.279 7.526 7.491 1.00 14.62 637 VAL A N 1
ATOM 1416 C CA . VAL A 1 175 ? 22.079 6.561 8.234 1.00 14.74 637 VAL A CA 1
ATOM 1417 C C . VAL A 1 175 ? 21.220 5.328 8.454 1.00 14.92 637 VAL A C 1
ATOM 1418 O O . VAL A 1 175 ? 20.093 5.431 8.959 1.00 16.23 637 VAL A O 1
ATOM 1422 N N . GLY A 1 176 ? 21.745 4.166 8.079 1.00 14.84 638 GLY A N 1
ATOM 1423 C CA . GLY A 1 176 ? 21.041 2.916 8.300 1.00 16.67 638 GLY A CA 1
ATOM 1424 C C . GLY A 1 176 ? 20.481 2.317 7.027 1.00 16.07 638 GLY A C 1
ATOM 1425 O O . GLY A 1 176 ? 21.211 2.103 6.053 1.00 19.95 638 GLY A O 1
ATOM 1426 N N . GLU A 1 177 ? 19.188 2.027 7.022 1.00 17.55 639 GLU A N 1
ATOM 1427 C CA . GLU A 1 177 ? 18.584 1.477 5.820 1.00 19.35 639 GLU A CA 1
ATOM 1428 C C . GLU A 1 177 ? 18.392 2.553 4.759 1.00 18.21 639 GLU A C 1
ATOM 1429 O O . GLU A 1 177 ? 18.268 3.745 5.053 1.00 17.83 639 GLU A O 1
ATOM 1435 N N . LYS A 1 178 ? 18.365 2.111 3.508 1.00 20.95 640 LYS A N 1
ATOM 1436 C CA . LYS A 1 178 ? 18.289 3.038 2.389 1.00 23.30 640 LYS A CA 1
ATOM 1437 C C . LYS A 1 178 ? 16.980 3.813 2.416 1.00 20.34 640 LYS A C 1
ATOM 1438 O O . LYS A 1 178 ? 15.920 3.272 2.746 1.00 22.78 640 LYS A O 1
ATOM 1444 N N . LEU A 1 179 ? 17.064 5.094 2.074 1.00 21.79 641 LEU A N 1
ATOM 1445 C CA . LEU A 1 179 ? 15.886 5.950 2.003 1.00 20.66 641 LEU A CA 1
ATOM 1446 C C . LEU A 1 179 ? 16.100 6.951 0.883 1.00 24.71 641 LEU A C 1
ATOM 1447 O O . LEU A 1 179 ? 17.045 7.745 0.928 1.00 27.37 641 LEU A O 1
ATOM 1452 N N . SER A 1 180 ? 15.238 6.913 -0.121 1.00 28.28 642 SER A N 1
ATOM 1453 C CA . SER A 1 180 ? 15.283 7.947 -1.143 1.00 30.08 642 SER A CA 1
ATOM 1454 C C . SER A 1 180 ? 14.533 9.176 -0.652 1.00 28.61 642 SER A C 1
ATOM 1455 O O . SER A 1 180 ? 13.546 9.070 0.081 1.00 30.40 642 SER A O 1
ATOM 1458 N N . VAL A 1 181 ? 15.054 10.348 -0.993 1.00 25.91 643 VAL A N 1
ATOM 1459 C CA . VAL A 1 181 ? 14.447 11.602 -0.559 1.00 24.86 643 VAL A CA 1
ATOM 1460 C C . VAL A 1 181 ? 14.310 12.485 -1.787 1.00 23.15 643 VAL A C 1
ATOM 1461 O O . VAL A 1 181 ? 15.272 13.163 -2.182 1.00 26.30 643 VAL A O 1
ATOM 1465 N N . PRO A 1 182 ? 13.154 12.469 -2.441 1.00 24.73 644 PRO A N 1
ATOM 1466 C CA . PRO A 1 182 ? 12.977 13.296 -3.636 1.00 23.13 644 PRO A CA 1
ATOM 1467 C C . PRO A 1 182 ? 13.233 14.763 -3.329 1.00 23.70 644 PRO A C 1
ATOM 1468 O O . PRO A 1 182 ? 12.860 15.275 -2.272 1.00 25.97 644 PRO A O 1
ATOM 1472 N N . GLY A 1 183 ? 13.917 15.427 -4.254 1.00 22.11 645 GLY A N 1
ATOM 1473 C CA . GLY A 1 183 ? 14.155 16.847 -4.154 1.00 23.07 645 GLY A CA 1
ATOM 1474 C C . GLY A 1 183 ? 15.355 17.256 -3.329 1.00 25.20 645 GLY A C 1
ATOM 1475 O O . GLY A 1 183 ? 15.578 18.460 -3.156 1.00 28.16 645 GLY A O 1
ATOM 1476 N N . LYS A 1 184 ? 16.126 16.305 -2.802 1.00 24.61 646 LYS A N 1
ATOM 1477 C CA . LYS A 1 184 ? 17.296 16.628 -2.000 1.00 23.81 646 LYS A CA 1
ATOM 1478 C C . LYS A 1 184 ? 18.474 15.781 -2.457 1.00 24.00 646 LYS A C 1
ATOM 1479 O O . LYS A 1 184 ? 18.310 14.758 -3.126 1.00 25.17 646 LYS A O 1
ATOM 1485 N N A MET A 1 185 ? 19.673 16.207 -2.069 0.50 23.65 647 MET A N 1
ATOM 1486 N N B MET A 1 185 ? 19.672 16.243 -2.106 0.50 23.97 647 MET A N 1
ATOM 1487 C CA A MET A 1 185 ? 20.896 15.481 -2.388 0.50 24.55 647 MET A CA 1
ATOM 1488 C CA B MET A 1 185 ? 20.903 15.502 -2.349 0.50 24.40 647 MET A CA 1
ATOM 1489 C C A MET A 1 185 ? 21.261 14.589 -1.207 0.50 23.77 647 MET A C 1
ATOM 1490 C C B MET A 1 185 ? 21.125 14.576 -1.163 0.50 23.56 647 MET A C 1
ATOM 1491 O O A MET A 1 185 ? 21.589 15.086 -0.124 0.50 24.97 647 MET A O 1
ATOM 1492 O O B MET A 1 185 ? 21.213 15.039 -0.020 0.50 25.32 647 MET A O 1
ATOM 1501 N N . VAL A 1 186 ? 21.222 13.277 -1.425 1.00 22.91 648 VAL A N 1
ATOM 1502 C CA . VAL A 1 186 ? 21.307 12.281 -0.361 1.00 21.14 648 VAL A CA 1
ATOM 1503 C C . VAL A 1 186 ? 22.612 11.504 -0.450 1.00 20.28 648 VAL A C 1
ATOM 1504 O O . VAL A 1 186 ? 22.937 10.941 -1.503 1.00 22.40 648 VAL A O 1
ATOM 1508 N N . ASP A 1 187 ? 23.343 11.458 0.662 1.00 18.45 649 ASP A N 1
ATOM 1509 C CA . ASP A 1 187 ? 24.411 10.497 0.889 1.00 17.19 649 ASP A CA 1
ATOM 1510 C C . ASP A 1 187 ? 23.911 9.448 1.873 1.00 16.68 649 ASP A C 1
ATOM 1511 O O . ASP A 1 187 ? 23.136 9.754 2.783 1.00 19.12 649 ASP A O 1
ATOM 1516 N N . TRP A 1 188 ? 24.375 8.211 1.703 1.00 17.23 650 TRP A N 1
ATOM 1517 C CA . TRP A 1 188 ? 23.876 7.068 2.468 1.00 16.57 650 TRP A CA 1
ATOM 1518 C C . TRP A 1 188 ? 25.025 6.398 3.213 1.00 17.32 650 TRP A C 1
ATOM 1519 O O . TRP A 1 188 ? 25.981 5.922 2.593 1.00 17.76 650 TRP A O 1
ATOM 1530 N N . LEU A 1 189 ? 24.924 6.353 4.544 1.00 15.45 651 LEU A N 1
ATOM 1531 C CA . LEU A 1 189 ? 25.904 5.704 5.410 1.00 16.41 651 LEU A CA 1
ATOM 1532 C C . LEU A 1 189 ? 25.297 4.402 5.919 1.00 19.01 651 LEU A C 1
ATOM 1533 O O . LEU A 1 189 ? 24.268 4.423 6.605 1.00 19.13 651 LEU A O 1
ATOM 1538 N N . SER A 1 190 ? 25.931 3.275 5.595 1.00 18.16 652 SER A N 1
ATOM 1539 C CA . SER A 1 190 ? 25.372 1.967 5.927 1.00 19.43 652 SER A CA 1
ATOM 1540 C C . SER A 1 190 ? 26.473 0.924 5.786 1.00 18.94 652 SER A C 1
ATOM 1541 O O . SER A 1 190 ? 27.516 1.182 5.184 1.00 20.56 652 SER A O 1
ATOM 1544 N N . ASP A 1 191 ? 26.239 -0.264 6.346 1.00 22.42 653 ASP A N 1
ATOM 1545 C CA . ASP A 1 191 ? 27.128 -1.385 6.062 1.00 29.03 653 ASP A CA 1
ATOM 1546 C C . ASP A 1 191 ? 26.664 -2.213 4.871 1.00 33.91 653 ASP A C 1
ATOM 1547 O O . ASP A 1 191 ? 27.080 -3.366 4.730 1.00 37.20 653 ASP A O 1
ATOM 1552 N N . ARG A 1 192 ? 25.811 -1.647 4.007 1.00 39.02 654 ARG A N 1
ATOM 1553 C CA . ARG A 1 192 ? 25.387 -2.308 2.782 1.00 45.26 654 ARG A CA 1
ATOM 1554 C C . ARG A 1 192 ? 26.326 -1.951 1.629 1.00 46.15 654 ARG A C 1
ATOM 1555 O O . ARG A 1 192 ? 26.940 -0.879 1.628 1.00 45.17 654 ARG A O 1
ATOM 1563 N N . PRO A 1 193 ? 26.466 -2.837 0.636 1.00 47.82 655 PRO A N 1
ATOM 1564 C CA . PRO A 1 193 ? 27.478 -2.605 -0.410 1.00 47.01 655 PRO A CA 1
ATOM 1565 C C . PRO A 1 193 ? 27.220 -1.385 -1.281 1.00 42.82 655 PRO A C 1
ATOM 1566 O O . PRO A 1 193 ? 28.178 -0.818 -1.824 1.00 42.79 655 PRO A O 1
ATOM 1570 N N . GLU A 1 194 ? 25.970 -0.969 -1.450 1.00 39.04 656 GLU A N 1
ATOM 1571 C CA . GLU A 1 194 ? 25.657 0.172 -2.301 1.00 37.79 656 GLU A CA 1
ATOM 1572 C C . GLU A 1 194 ? 25.727 1.504 -1.559 1.00 30.52 656 GLU A C 1
ATOM 1573 O O . GLU A 1 194 ? 25.374 2.536 -2.134 1.00 32.51 656 GLU A O 1
ATOM 1579 N N . ALA A 1 195 ? 26.167 1.505 -0.301 1.00 23.17 657 ALA A N 1
ATOM 1580 C CA . ALA A 1 195 ? 26.225 2.742 0.465 1.00 21.80 657 ALA A CA 1
ATOM 1581 C C . ALA A 1 195 ? 27.238 3.717 -0.131 1.00 20.75 657 ALA A C 1
ATOM 1582 O O . ALA A 1 195 ? 28.225 3.324 -0.758 1.00 22.99 657 ALA A O 1
ATOM 1584 N N . THR A 1 196 ? 26.972 5.012 0.062 1.00 19.71 658 THR A N 1
ATOM 1585 C CA . THR A 1 196 ? 27.970 6.029 -0.258 1.00 18.43 658 THR A CA 1
ATOM 1586 C C . THR A 1 196 ? 29.188 5.869 0.635 1.00 20.39 658 THR A C 1
ATOM 1587 O O . THR A 1 196 ? 30.333 5.887 0.164 1.00 23.63 658 THR A O 1
ATOM 1591 N N . PHE A 1 197 ? 28.953 5.731 1.939 1.00 17.60 659 PHE A N 1
ATOM 1592 C CA . PHE A 1 197 ? 29.994 5.505 2.937 1.00 17.96 659 PHE A CA 1
ATOM 1593 C C . PHE A 1 197 ? 29.696 4.166 3.593 1.00 18.91 659 PHE A C 1
ATOM 1594 O O . PHE A 1 197 ? 28.718 4.038 4.341 1.00 19.72 659 PHE A O 1
ATOM 1602 N N . ARG A 1 198 ? 30.523 3.168 3.312 1.00 19.76 660 ARG A N 1
ATOM 1603 C CA . ARG A 1 198 ? 30.315 1.834 3.859 1.00 20.23 660 ARG A CA 1
ATOM 1604 C C . ARG A 1 198 ? 31.099 1.700 5.156 1.00 21.82 660 ARG A C 1
ATOM 1605 O O . ARG A 1 198 ? 32.320 1.874 5.171 1.00 26.08 660 ARG A O 1
ATOM 1613 N N . ALA A 1 199 ? 30.396 1.392 6.242 1.00 21.14 661 ALA A N 1
ATOM 1614 C CA . ALA A 1 199 ? 31.031 1.290 7.548 1.00 22.97 661 ALA A CA 1
ATOM 1615 C C . ALA A 1 199 ? 30.147 0.454 8.455 1.00 18.91 661 ALA A C 1
ATOM 1616 O O . ALA A 1 199 ? 28.931 0.366 8.255 1.00 20.51 661 ALA A O 1
ATOM 1618 N N . ARG A 1 200 ? 30.779 -0.147 9.462 1.00 20.74 662 ARG A N 1
ATOM 1619 C CA . ARG A 1 200 ? 30.061 -0.850 10.520 1.00 20.47 662 ARG A CA 1
ATOM 1620 C C . ARG A 1 200 ? 29.340 0.165 11.396 1.00 18.53 662 ARG A C 1
ATOM 1621 O O . ARG A 1 200 ? 29.986 0.967 12.080 1.00 21.85 662 ARG A O 1
ATOM 1629 N N . LEU A 1 201 ? 28.005 0.117 11.409 1.00 17.80 663 LEU A N 1
ATOM 1630 C CA . LEU A 1 201 ? 27.261 1.125 12.155 1.00 17.90 663 LEU A CA 1
ATOM 1631 C C . LEU A 1 201 ? 27.395 0.964 13.665 1.00 15.81 663 LEU A C 1
ATOM 1632 O O . LEU A 1 201 ? 27.163 1.934 14.393 1.00 17.12 663 LEU A O 1
ATOM 1637 N N . ASP A 1 202 ? 27.780 -0.224 14.153 1.00 16.62 664 ASP A N 1
ATOM 1638 C CA . ASP A 1 202 ? 27.990 -0.389 15.589 1.00 15.95 664 ASP A CA 1
ATOM 1639 C C . ASP A 1 202 ? 29.194 0.397 16.093 1.00 16.52 664 ASP A C 1
ATOM 1640 O O . ASP A 1 202 ? 29.327 0.592 17.307 1.00 18.88 664 ASP A O 1
ATOM 1645 N N . LEU A 1 203 ? 30.066 0.857 15.195 1.00 15.90 665 LEU A N 1
ATOM 1646 C CA . LEU A 1 203 ? 31.152 1.752 15.566 1.00 16.24 665 LEU A CA 1
ATOM 1647 C C . LEU A 1 203 ? 30.788 3.227 15.419 1.00 17.89 665 LEU A C 1
ATOM 1648 O O . LEU A 1 203 ? 31.643 4.085 15.658 1.00 22.28 665 LEU A O 1
ATOM 1653 N N . GLY A 1 204 ? 29.548 3.543 15.044 1.00 17.68 666 GLY A N 1
ATOM 1654 C CA . GLY A 1 204 ? 29.100 4.921 15.003 1.00 17.54 666 GLY A CA 1
ATOM 1655 C C . GLY A 1 204 ? 29.355 5.598 13.668 1.00 17.62 666 GLY A C 1
ATOM 1656 O O . GLY A 1 204 ? 29.932 5.034 12.733 1.00 21.61 666 GLY A O 1
ATOM 1657 N N . ILE A 1 205 ? 28.903 6.847 13.576 1.00 16.84 667 ILE A N 1
ATOM 1658 C CA . ILE A 1 205 ? 29.181 7.660 12.389 1.00 15.93 667 ILE A CA 1
ATOM 1659 C C . ILE A 1 205 ? 30.687 7.878 12.315 1.00 15.66 667 ILE A C 1
ATOM 1660 O O . ILE A 1 205 ? 31.281 8.378 13.279 1.00 18.83 667 ILE A O 1
ATOM 1665 N N . PRO A 1 206 ? 31.340 7.517 11.212 1.00 17.96 668 PRO A N 1
ATOM 1666 C CA . PRO A 1 206 ? 32.782 7.762 11.101 1.00 18.03 668 PRO A CA 1
ATOM 1667 C C . PRO A 1 206 ? 33.088 9.250 11.182 1.00 17.99 668 PRO A C 1
ATOM 1668 O O . PRO A 1 206 ? 32.343 10.087 10.662 1.00 17.71 668 PRO A O 1
ATOM 1672 N N . GLY A 1 207 ? 34.207 9.574 11.833 1.00 20.53 669 GLY A N 1
ATOM 1673 C CA . GLY A 1 207 ? 34.553 10.968 12.050 1.00 21.62 669 GLY A CA 1
ATOM 1674 C C . GLY A 1 207 ? 34.778 11.759 10.773 1.00 23.86 669 GLY A C 1
ATOM 1675 O O . GLY A 1 207 ? 34.601 12.980 10.761 1.00 23.53 669 GLY A O 1
ATOM 1676 N N . ASP A 1 208 ? 35.171 11.090 9.685 1.00 19.08 670 ASP A N 1
ATOM 1677 C CA . ASP A 1 208 ? 35.477 11.793 8.443 1.00 20.87 670 ASP A CA 1
ATOM 1678 C C . ASP A 1 208 ? 34.261 11.999 7.541 1.00 21.29 670 ASP A C 1
ATOM 1679 O O . ASP A 1 208 ? 34.399 12.576 6.454 1.00 22.40 670 ASP A O 1
ATOM 1684 N N . VAL A 1 209 ? 33.079 11.569 7.973 1.00 17.96 671 VAL A N 1
ATOM 1685 C CA . VAL A 1 209 ? 31.869 11.872 7.206 1.00 18.21 671 VAL A CA 1
ATOM 1686 C C . VAL A 1 209 ? 31.643 13.382 7.212 1.00 20.09 671 VAL A C 1
ATOM 1687 O O . VAL A 1 209 ? 31.973 14.056 8.211 1.00 19.92 671 VAL A O 1
ATOM 1691 N N . PRO A 1 210 ? 31.145 13.975 6.123 1.00 21.59 672 PRO A N 1
ATOM 1692 C CA . PRO A 1 210 ? 31.009 15.439 6.057 1.00 21.06 672 PRO A CA 1
ATOM 1693 C C . PRO A 1 210 ? 29.896 16.021 6.914 1.00 19.62 672 PRO A C 1
ATOM 1694 O O . PRO A 1 210 ? 29.344 15.347 7.792 1.00 19.08 672 PRO A O 1
ATOM 1698 N N . LYS A 1 211 ? 29.542 17.280 6.644 1.00 19.14 673 LYS A N 1
ATOM 1699 C CA . LYS A 1 211 ? 28.460 17.960 7.342 1.00 17.66 673 LYS A CA 1
ATOM 1700 C C . LYS A 1 211 ? 27.276 18.202 6.412 1.00 20.02 673 LYS A C 1
ATOM 1701 O O . LYS A 1 211 ? 27.440 18.438 5.204 1.00 19.96 673 LYS A O 1
ATOM 1707 N N . TYR A 1 212 ? 26.077 18.177 7.000 1.00 17.09 674 TYR A N 1
ATOM 1708 C CA . TYR A 1 212 ? 24.833 18.133 6.247 1.00 15.83 674 TYR A CA 1
ATOM 1709 C C . TYR A 1 212 ? 23.812 19.102 6.830 1.00 16.48 674 TYR A C 1
ATOM 1710 O O . TYR A 1 212 ? 23.888 19.503 7.998 1.00 18.39 674 TYR A O 1
ATOM 1719 N N . ASP A 1 213 ? 22.828 19.455 5.994 1.00 16.85 675 ASP A N 1
ATOM 1720 C CA . ASP A 1 213 ? 21.678 20.217 6.479 1.00 17.95 675 ASP A CA 1
ATOM 1721 C C . ASP A 1 213 ? 20.741 19.346 7.307 1.00 16.98 675 ASP A C 1
ATOM 1722 O O . ASP A 1 213 ? 20.138 19.823 8.276 1.00 19.23 675 ASP A O 1
ATOM 1727 N N . ILE A 1 214 ? 20.584 18.081 6.921 1.00 15.10 676 ILE A N 1
ATOM 1728 C CA . ILE A 1 214 ? 19.653 17.146 7.549 1.00 16.39 676 ILE A CA 1
ATOM 1729 C C . ILE A 1 214 ? 20.367 15.814 7.705 1.00 15.68 676 ILE A C 1
ATOM 1730 O O . ILE A 1 214 ? 21.006 15.332 6.762 1.00 15.57 676 ILE A O 1
ATOM 1735 N N . ILE A 1 215 ? 20.255 15.215 8.884 1.00 15.27 677 ILE A N 1
ATOM 1736 C CA . ILE A 1 215 ? 20.648 13.829 9.096 1.00 13.17 677 ILE A CA 1
ATOM 1737 C C . ILE A 1 215 ? 19.415 13.061 9.541 1.00 13.45 677 ILE A C 1
ATOM 1738 O O . ILE A 1 215 ? 18.733 13.471 10.488 1.00 16.22 677 ILE A O 1
ATOM 1743 N N . PHE A 1 216 ? 19.116 11.963 8.847 1.00 14.48 678 PHE A N 1
ATOM 1744 C CA . PHE A 1 216 ? 17.993 11.097 9.191 1.00 12.57 678 PHE A CA 1
ATOM 1745 C C . PHE A 1 216 ? 18.531 9.727 9.575 1.00 15.00 678 PHE A C 1
ATOM 1746 O O . PHE A 1 216 ? 19.141 9.041 8.744 1.00 15.06 678 PHE A O 1
ATOM 1754 N N . VAL A 1 217 ? 18.306 9.333 10.828 1.00 13.09 679 VAL A N 1
ATOM 1755 C CA . VAL A 1 217 ? 18.770 8.046 11.341 1.00 13.07 679 VAL A CA 1
ATOM 1756 C C . VAL A 1 217 ? 17.663 7.021 11.100 1.00 13.22 679 VAL A C 1
ATOM 1757 O O . VAL A 1 217 ? 16.710 6.898 11.885 1.00 13.80 679 VAL A O 1
ATOM 1761 N N . ASN A 1 218 ? 17.781 6.299 9.985 1.00 13.90 680 ASN A N 1
ATOM 1762 C CA . ASN A 1 218 ? 16.772 5.347 9.512 1.00 14.25 680 ASN A CA 1
ATOM 1763 C C . ASN A 1 218 ? 17.102 3.943 10.022 1.00 14.16 680 ASN A C 1
ATOM 1764 O O . ASN A 1 218 ? 17.364 3.006 9.264 1.00 13.76 680 ASN A O 1
ATOM 1769 N N . VAL A 1 219 ? 17.088 3.816 11.347 1.00 13.75 681 VAL A N 1
ATOM 1770 C CA . VAL A 1 219 ? 17.541 2.615 12.036 1.00 13.12 681 VAL A CA 1
ATOM 1771 C C . VAL A 1 219 ? 16.443 2.173 12.984 1.00 12.49 681 VAL A C 1
ATOM 1772 O O . VAL A 1 219 ? 15.952 2.978 13.783 1.00 14.76 681 VAL A O 1
ATOM 1776 N N . ARG A 1 220 ? 16.077 0.893 12.914 1.00 14.27 682 ARG A N 1
ATOM 1777 C CA . ARG A 1 220 ? 15.022 0.325 13.734 1.00 14.14 682 ARG A CA 1
ATOM 1778 C C . ARG A 1 220 ? 15.576 -0.775 14.628 1.00 14.36 682 ARG A C 1
ATOM 1779 O O . ARG A 1 220 ? 16.611 -1.389 14.341 1.00 16.72 682 ARG A O 1
ATOM 1787 N N . THR A 1 221 ? 14.850 -1.036 15.715 1.00 12.45 683 THR A N 1
ATOM 1788 C CA . THR A 1 221 ? 15.200 -2.095 16.649 1.00 13.96 683 THR A CA 1
ATOM 1789 C C . THR A 1 221 ? 13.963 -2.959 16.861 1.00 14.21 683 THR A C 1
ATOM 1790 O O . THR A 1 221 ? 12.873 -2.421 17.071 1.00 15.82 683 THR A O 1
ATOM 1794 N N . PRO A 1 222 ? 14.082 -4.283 16.818 1.00 17.53 684 PRO A N 1
ATOM 1795 C CA . PRO A 1 222 ? 12.879 -5.126 16.877 1.00 17.94 684 PRO A CA 1
ATOM 1796 C C . PRO A 1 222 ? 12.250 -5.183 18.259 1.00 17.63 684 PRO A C 1
ATOM 1797 O O . PRO A 1 222 ? 12.937 -5.169 19.288 1.00 19.52 684 PRO A O 1
ATOM 1801 N N . TYR A 1 223 ? 10.921 -5.227 18.259 1.00 16.97 685 TYR A N 1
ATOM 1802 C CA A TYR A 1 223 ? 10.158 -5.510 19.466 0.71 15.79 685 TYR A CA 1
ATOM 1803 C CA B TYR A 1 223 ? 10.160 -5.510 19.466 0.29 18.28 685 TYR A CA 1
ATOM 1804 C C . TYR A 1 223 ? 10.186 -7.011 19.720 1.00 19.29 685 TYR A C 1
ATOM 1805 O O . TYR A 1 223 ? 9.839 -7.807 18.837 1.00 23.06 685 TYR A O 1
ATOM 1822 N N . LYS A 1 224 ? 10.602 -7.403 20.924 1.00 21.10 686 LYS A N 1
ATOM 1823 C CA . LYS A 1 224 ? 10.658 -8.816 21.288 1.00 23.05 686 LYS A CA 1
ATOM 1824 C C . LYS A 1 224 ? 9.782 -9.130 22.491 1.00 23.38 686 LYS A C 1
ATOM 1825 O O . LYS A 1 224 ? 8.924 -10.014 22.405 1.00 26.91 686 LYS A O 1
ATOM 1831 N N . TYR A 1 225 ? 9.975 -8.436 23.613 1.00 22.18 687 TYR A N 1
ATOM 1832 C CA . TYR A 1 225 ? 9.268 -8.758 24.849 1.00 20.80 687 TYR A CA 1
ATOM 1833 C C . TYR A 1 225 ? 8.402 -7.629 25.382 1.00 19.28 687 TYR A C 1
ATOM 1834 O O . TYR A 1 225 ? 7.383 -7.904 26.024 1.00 20.42 687 TYR A O 1
ATOM 1843 N N . HIS A 1 226 ? 8.772 -6.377 25.143 1.00 15.89 688 HIS A N 1
ATOM 1844 C CA . HIS A 1 226 ? 8.142 -5.256 25.821 1.00 14.36 688 HIS A CA 1
ATOM 1845 C C . HIS A 1 226 ? 8.684 -3.968 25.222 1.00 12.87 688 HIS A C 1
ATOM 1846 O O . HIS A 1 226 ? 9.799 -3.936 24.690 1.00 13.43 688 HIS A O 1
ATOM 1853 N N . HIS A 1 227 ? 7.883 -2.907 25.332 1.00 13.97 689 HIS A N 1
ATOM 1854 C CA . HIS A 1 227 ? 8.337 -1.572 24.955 1.00 13.06 689 HIS A CA 1
ATOM 1855 C C . HIS A 1 227 ? 9.654 -1.223 25.649 1.00 11.68 689 HIS A C 1
ATOM 1856 O O . HIS A 1 227 ? 10.566 -0.665 25.029 1.00 11.52 689 HIS A O 1
ATOM 1863 N N . TYR A 1 228 ? 9.781 -1.560 26.934 1.00 11.22 690 TYR A N 1
ATOM 1864 C CA . TYR A 1 228 ? 11.020 -1.261 27.650 1.00 11.45 690 TYR A CA 1
ATOM 1865 C C . TYR A 1 228 ? 12.212 -1.938 26.984 1.00 12.56 690 TYR A C 1
ATOM 1866 O O . TYR A 1 228 ? 13.253 -1.308 26.768 1.00 12.14 690 TYR A O 1
ATOM 1875 N N . GLN A 1 229 ? 12.065 -3.215 26.619 1.00 12.09 691 GLN A N 1
ATOM 1876 C CA . GLN A 1 229 ? 13.149 -3.932 25.947 1.00 13.51 691 GLN A CA 1
ATOM 1877 C C . GLN A 1 229 ? 13.506 -3.281 24.618 1.00 11.60 691 GLN A C 1
ATOM 1878 O O . GLN A 1 229 ? 14.691 -3.124 24.289 1.00 12.83 691 GLN A O 1
ATOM 1884 N N . GLN A 1 230 ? 12.495 -2.931 23.822 1.00 11.79 692 GLN A N 1
ATOM 1885 C CA . GLN A 1 230 ? 12.774 -2.332 22.523 1.00 13.26 692 GLN A CA 1
ATOM 1886 C C . GLN A 1 230 ? 13.541 -1.028 22.692 1.00 12.77 692 GLN A C 1
ATOM 1887 O O . GLN A 1 230 ? 14.518 -0.762 21.976 1.00 13.07 692 GLN A O 1
ATOM 1893 N N . CYS A 1 231 ? 13.136 -0.221 23.673 1.00 11.71 693 CYS A N 1
ATOM 1894 C CA A CYS A 1 231 ? 13.812 1.042 23.963 0.33 15.05 693 CYS A CA 1
ATOM 1895 C CA B CYS A 1 231 ? 13.821 1.038 23.904 0.67 14.21 693 CYS A CA 1
ATOM 1896 C C . CYS A 1 231 ? 15.261 0.815 24.360 1.00 12.59 693 CYS A C 1
ATOM 1897 O O . CYS A 1 231 ? 16.187 1.436 23.819 1.00 12.02 693 CYS A O 1
ATOM 1902 N N . GLU A 1 232 ? 15.477 -0.060 25.347 1.00 11.71 694 GLU A N 1
ATOM 1903 C CA . GLU A 1 232 ? 16.841 -0.228 25.845 1.00 12.63 694 GLU A CA 1
ATOM 1904 C C . GLU A 1 232 ? 17.752 -0.833 24.787 1.00 12.76 694 GLU A C 1
ATOM 1905 O O . GLU A 1 232 ? 18.947 -0.507 24.743 1.00 13.54 694 GLU A O 1
ATOM 1911 N N . ASP A 1 233 ? 17.207 -1.689 23.911 1.00 12.54 695 ASP A N 1
ATOM 1912 C CA . ASP A 1 233 ? 18.013 -2.264 22.833 1.00 14.39 695 ASP A CA 1
ATOM 1913 C C . ASP A 1 233 ? 18.400 -1.214 21.799 1.00 14.55 695 ASP A C 1
ATOM 1914 O O . ASP A 1 233 ? 19.429 -1.360 21.117 1.00 15.37 695 ASP A O 1
ATOM 1919 N N . HIS A 1 234 ? 17.591 -0.159 21.667 1.00 11.86 696 HIS A N 1
ATOM 1920 C CA . HIS A 1 234 ? 17.841 0.922 20.724 1.00 10.20 696 HIS A CA 1
ATOM 1921 C C . HIS A 1 234 ? 18.790 1.981 21.285 1.00 9.99 696 HIS A C 1
ATOM 1922 O O . HIS A 1 234 ? 19.371 2.737 20.504 1.00 11.34 696 HIS A O 1
ATOM 1929 N N . ALA A 1 235 ? 18.985 2.026 22.613 1.00 11.97 697 ALA A N 1
ATOM 1930 C CA . ALA A 1 235 ? 19.753 3.102 23.238 1.00 11.11 697 ALA A CA 1
ATOM 1931 C C . ALA A 1 235 ? 21.160 3.218 22.660 1.00 10.84 697 ALA A C 1
ATOM 1932 O O . ALA A 1 235 ? 21.640 4.328 22.403 1.00 13.34 697 ALA A O 1
ATOM 1934 N N . ILE A 1 236 ? 21.843 2.090 22.464 1.00 11.55 698 ILE A N 1
ATOM 1935 C CA . ILE A 1 236 ? 23.211 2.148 21.945 1.00 11.98 698 ILE A CA 1
ATOM 1936 C C . ILE A 1 236 ? 23.246 2.758 20.551 1.00 14.09 698 ILE A C 1
ATOM 1937 O O . ILE A 1 236 ? 24.226 3.412 20.177 1.00 14.29 698 ILE A O 1
ATOM 1942 N N . LYS A 1 237 ? 22.175 2.580 19.770 1.00 12.81 699 LYS A N 1
ATOM 1943 C CA . LYS A 1 237 ? 22.128 3.170 18.440 1.00 13.89 699 LYS A CA 1
ATOM 1944 C C . LYS A 1 237 ? 21.927 4.675 18.526 1.00 11.54 699 LYS A C 1
ATOM 1945 O O . LYS A 1 237 ? 22.516 5.433 17.739 1.00 13.23 699 LYS A O 1
ATOM 1951 N N . LEU A 1 238 ? 21.097 5.132 19.473 1.00 11.62 700 LEU A N 1
ATOM 1952 C CA . LEU A 1 238 ? 21.008 6.567 19.724 1.00 12.71 700 LEU A CA 1
ATOM 1953 C C . LEU A 1 238 ? 22.369 7.129 20.110 1.00 12.31 700 LEU A C 1
ATOM 1954 O O . LEU A 1 238 ? 22.737 8.230 19.694 1.00 15.51 700 LEU A O 1
ATOM 1959 N N . SER A 1 239 ? 23.130 6.382 20.909 1.00 13.76 701 SER A N 1
ATOM 1960 C CA A SER A 1 239 ? 24.422 6.874 21.378 0.72 14.76 701 SER A CA 1
ATOM 1961 C CA B SER A 1 239 ? 24.421 6.879 21.376 0.28 15.15 701 SER A CA 1
ATOM 1962 C C . SER A 1 239 ? 25.444 6.937 20.248 1.00 14.51 701 SER A C 1
ATOM 1963 O O . SER A 1 239 ? 26.206 7.908 20.143 1.00 17.57 701 SER A O 1
ATOM 1968 N N . MET A 1 240 ? 25.487 5.913 19.398 1.00 14.17 702 MET A N 1
ATOM 1969 C CA A MET A 1 240 ? 26.541 5.844 18.396 0.75 14.03 702 MET A CA 1
ATOM 1970 C CA B MET A 1 240 ? 26.518 5.793 18.371 0.25 14.42 702 MET A CA 1
ATOM 1971 C C . MET A 1 240 ? 26.177 6.545 17.096 1.00 13.52 702 MET A C 1
ATOM 1972 O O . MET A 1 240 ? 27.084 6.944 16.352 1.00 15.04 702 MET A O 1
ATOM 1981 N N . LEU A 1 241 ? 24.891 6.729 16.819 1.00 13.68 703 LEU A N 1
ATOM 1982 C CA . LEU A 1 241 ? 24.448 7.361 15.581 1.00 14.33 703 LEU A CA 1
ATOM 1983 C C . LEU A 1 241 ? 23.835 8.727 15.861 1.00 14.60 703 LEU A C 1
ATOM 1984 O O . LEU A 1 241 ? 24.421 9.754 15.499 1.00 16.15 703 LEU A O 1
ATOM 1989 N N . THR A 1 242 ? 22.676 8.769 16.515 1.00 13.74 704 THR A N 1
ATOM 1990 C CA . THR A 1 242 ? 21.942 10.021 16.661 1.00 13.77 704 THR A CA 1
ATOM 1991 C C . THR A 1 242 ? 22.748 11.066 17.423 1.00 14.46 704 THR A C 1
ATOM 1992 O O . THR A 1 242 ? 22.786 12.239 17.031 1.00 15.93 704 THR A O 1
ATOM 1996 N N . LYS A 1 243 ? 23.416 10.658 18.504 1.00 15.00 705 LYS A N 1
ATOM 1997 C CA . LYS A 1 243 ? 24.208 11.608 19.282 1.00 16.60 705 LYS A CA 1
ATOM 1998 C C . LYS A 1 243 ? 25.405 12.131 18.490 1.00 17.14 705 LYS A C 1
ATOM 1999 O O . LYS A 1 243 ? 25.788 13.297 18.633 1.00 22.32 705 LYS A O 1
ATOM 2005 N N . LYS A 1 244 ? 26.009 11.296 17.648 1.00 16.03 706 LYS A N 1
ATOM 2006 C CA . LYS A 1 244 ? 27.143 11.747 16.849 1.00 17.80 706 LYS A CA 1
ATOM 2007 C C . LYS A 1 244 ? 26.735 12.611 15.667 1.00 17.71 706 LYS A C 1
ATOM 2008 O O . LYS A 1 244 ? 27.606 13.242 15.053 1.00 21.12 706 LYS A O 1
ATOM 2014 N N . ALA A 1 245 ? 25.443 12.669 15.349 1.00 18.03 707 ALA A N 1
ATOM 2015 C CA . ALA A 1 245 ? 24.996 13.472 14.220 1.00 22.68 707 ALA A CA 1
ATOM 2016 C C . ALA A 1 245 ? 25.330 14.942 14.422 1.00 22.87 707 ALA A C 1
ATOM 2017 O O . ALA A 1 245 ? 25.536 15.671 13.446 1.00 25.07 707 ALA A O 1
ATOM 2019 N N A CYS A 1 246 ? 25.410 15.386 15.678 0.57 27.03 708 CYS A N 1
ATOM 2020 N N B CYS A 1 246 ? 25.397 15.392 15.679 0.43 27.44 708 CYS A N 1
ATOM 2021 C CA A CYS A 1 246 ? 25.701 16.783 15.975 0.57 30.80 708 CYS A CA 1
ATOM 2022 C CA B CYS A 1 246 ? 25.703 16.791 15.958 0.43 31.13 708 CYS A CA 1
ATOM 2023 C C A CYS A 1 246 ? 27.084 17.204 15.496 0.57 30.90 708 CYS A C 1
ATOM 2024 C C B CYS A 1 246 ? 27.059 17.195 15.396 0.43 30.49 708 CYS A C 1
ATOM 2025 O O A CYS A 1 246 ? 27.318 18.399 15.285 0.57 35.64 708 CYS A O 1
ATOM 2026 O O B CYS A 1 246 ? 27.253 18.357 15.015 0.43 34.04 708 CYS A O 1
ATOM 2031 N N . LEU A 1 247 ? 28.001 16.253 15.318 1.00 26.35 709 LEU A N 1
ATOM 2032 C CA . LEU A 1 247 ? 29.308 16.535 14.742 1.00 25.79 709 LEU A CA 1
ATOM 2033 C C . LEU A 1 247 ? 29.260 16.678 13.229 1.00 21.13 709 LEU A C 1
ATOM 2034 O O . LEU A 1 247 ? 30.277 17.031 12.620 1.00 24.12 709 LEU A O 1
ATOM 2039 N N . HIS A 1 248 ? 28.113 16.412 12.611 1.00 18.51 710 HIS A N 1
ATOM 2040 C CA . HIS A 1 248 ? 28.011 16.332 11.161 1.00 18.10 710 HIS A CA 1
ATOM 2041 C C . HIS A 1 248 ? 26.885 17.203 10.626 1.00 15.74 710 HIS A C 1
ATOM 2042 O O . HIS A 1 248 ? 26.326 16.923 9.563 1.00 17.03 710 HIS A O 1
ATOM 2049 N N . LEU A 1 249 ? 26.561 18.278 11.338 1.00 17.63 711 LEU A N 1
ATOM 2050 C CA . LEU A 1 249 ? 25.480 19.178 10.961 1.00 18.02 711 LEU A CA 1
ATOM 2051 C C . LEU A 1 249 ? 26.026 20.565 10.664 1.00 20.02 711 LEU A C 1
ATOM 2052 O O . LEU A 1 249 ? 26.860 21.092 11.417 1.00 21.83 711 LEU A O 1
ATOM 2057 N N . ASN A 1 250 ? 25.550 21.148 9.568 1.00 20.67 712 ASN A N 1
ATOM 2058 C CA . ASN A 1 250 ? 25.779 22.551 9.295 1.00 21.58 712 ASN A CA 1
ATOM 2059 C C . ASN A 1 250 ? 25.090 23.384 10.372 1.00 24.32 712 ASN A C 1
ATOM 2060 O O . ASN A 1 250 ? 24.178 22.903 11.052 1.00 23.35 712 ASN A O 1
ATOM 2065 N N . PRO A 1 251 ? 25.528 24.626 10.566 1.00 23.70 713 PRO A N 1
ATOM 2066 C CA . PRO A 1 251 ? 24.861 25.490 11.544 1.00 21.64 713 PRO A CA 1
ATOM 2067 C C . PRO A 1 251 ? 23.374 25.585 11.243 1.00 23.00 713 PRO A C 1
ATOM 2068 O O . PRO A 1 251 ? 22.964 25.766 10.092 1.00 25.25 713 PRO A O 1
ATOM 2072 N N . GLY A 1 252 ? 22.563 25.425 12.286 1.00 24.43 714 GLY A N 1
ATOM 2073 C CA . GLY A 1 252 ? 21.124 25.425 12.144 1.00 24.10 714 GLY A CA 1
ATOM 2074 C C . GLY A 1 252 ? 20.538 24.168 11.546 1.00 21.58 714 GLY A C 1
ATOM 2075 O O . GLY A 1 252 ? 19.350 24.160 11.209 1.00 23.93 714 GLY A O 1
ATOM 2076 N N . GLY A 1 253 ? 21.322 23.101 11.422 1.00 20.72 715 GLY A N 1
ATOM 2077 C CA . GLY A 1 253 ? 20.850 21.887 10.791 1.00 19.81 715 GLY A CA 1
ATOM 2078 C C . GLY A 1 253 ? 19.855 21.107 11.640 1.00 18.91 715 GLY A C 1
ATOM 2079 O O . GLY A 1 253 ? 19.569 21.420 12.802 1.00 18.43 715 GLY A O 1
ATOM 2080 N N . THR A 1 254 ? 19.342 20.040 11.034 1.00 19.66 716 THR A N 1
ATOM 2081 C CA . THR A 1 254 ? 18.284 19.213 11.601 1.00 16.75 716 THR A CA 1
ATOM 2082 C C . THR A 1 254 ? 18.748 17.768 11.721 1.00 16.91 716 THR A C 1
ATOM 2083 O O . THR A 1 254 ? 19.396 17.235 10.815 1.00 16.72 716 THR A O 1
ATOM 2087 N N . CYS A 1 255 ? 18.418 17.128 12.842 1.00 15.48 717 CYS A N 1
ATOM 2088 C CA . CYS A 1 255 ? 18.578 15.689 12.983 1.00 16.07 717 CYS A CA 1
ATOM 2089 C C . CYS A 1 255 ? 17.224 15.074 13.301 1.00 15.52 717 CYS A C 1
ATOM 2090 O O . CYS A 1 255 ? 16.531 15.532 14.218 1.00 17.16 717 CYS A O 1
ATOM 2093 N N . VAL A 1 256 ? 16.838 14.058 12.534 1.00 16.54 718 VAL A N 1
ATOM 2094 C CA . VAL A 1 256 ? 15.647 13.263 12.811 1.00 13.70 718 VAL A CA 1
ATOM 2095 C C . VAL A 1 256 ? 16.073 11.817 13.017 1.00 15.00 718 VAL A C 1
ATOM 2096 O O . VAL A 1 256 ? 16.894 11.292 12.259 1.00 16.34 718 VAL A O 1
ATOM 2100 N N . SER A 1 257 ? 15.521 11.169 14.042 1.00 12.52 719 SER A N 1
ATOM 2101 C CA . SER A 1 257 ? 15.897 9.796 14.334 1.00 12.58 719 SER A CA 1
ATOM 2102 C C . SER A 1 257 ? 14.674 8.962 14.675 1.00 11.99 719 SER A C 1
ATOM 2103 O O . SER A 1 257 ? 13.812 9.397 15.447 1.00 13.87 719 SER A O 1
ATOM 2106 N N . ILE A 1 258 ? 14.610 7.751 14.114 1.00 11.99 720 ILE A N 1
ATOM 2107 C CA . ILE A 1 258 ? 13.651 6.779 14.622 1.00 12.75 720 ILE A CA 1
ATOM 2108 C C . ILE A 1 258 ? 14.000 6.498 16.073 1.00 12.22 720 ILE A C 1
ATOM 2109 O O . ILE A 1 258 ? 15.182 6.457 16.451 1.00 12.68 720 ILE A O 1
ATOM 2114 N N . GLY A 1 259 ? 12.973 6.323 16.900 1.00 13.39 721 GLY A N 1
ATOM 2115 C CA . GLY A 1 259 ? 13.182 5.990 18.292 1.00 14.09 721 GLY A CA 1
ATOM 2116 C C . GLY A 1 259 ? 11.928 5.369 18.868 1.00 12.77 721 GLY A C 1
ATOM 2117 O O . GLY A 1 259 ? 10.921 5.177 18.180 1.00 14.09 721 GLY A O 1
ATOM 2118 N N . TYR A 1 260 ? 11.994 5.089 20.169 1.00 13.48 722 TYR A N 1
ATOM 2119 C CA . TYR A 1 260 ? 10.925 4.415 20.900 1.00 12.31 722 TYR A CA 1
ATOM 2120 C C . TYR A 1 260 ? 10.668 5.118 22.224 1.00 12.51 722 TYR A C 1
ATOM 2121 O O . TYR A 1 260 ? 10.201 4.501 23.189 1.00 14.99 722 TYR A O 1
ATOM 2130 N N . GLY A 1 261 ? 10.959 6.414 22.286 1.00 13.12 723 GLY A N 1
ATOM 2131 C CA . GLY A 1 261 ? 10.864 7.134 23.543 1.00 15.09 723 GLY A CA 1
ATOM 2132 C C . GLY A 1 261 ? 12.131 6.998 24.368 1.00 13.96 723 GLY A C 1
ATOM 2133 O O . GLY A 1 261 ? 13.229 6.838 23.826 1.00 14.49 723 GLY A O 1
ATOM 2134 N N . TYR A 1 262 ? 12.002 7.062 25.686 1.00 12.38 724 TYR A N 1
ATOM 2135 C CA . TYR A 1 262 ? 13.173 6.888 26.541 1.00 13.32 724 TYR A CA 1
ATOM 2136 C C . TYR A 1 262 ? 12.751 6.188 27.830 1.00 14.58 724 TYR A C 1
ATOM 2137 O O . TYR A 1 262 ? 12.883 6.705 28.943 1.00 15.54 724 TYR A O 1
ATOM 2146 N N . ALA A 1 263 ? 12.250 4.968 27.649 1.00 11.65 725 ALA A N 1
ATOM 2147 C CA . ALA A 1 263 ? 11.815 4.146 28.772 1.00 14.24 725 ALA A CA 1
ATOM 2148 C C . ALA A 1 263 ? 12.965 3.852 29.723 1.00 15.42 725 ALA A C 1
ATOM 2149 O O . ALA A 1 263 ? 12.764 3.778 30.941 1.00 19.09 725 ALA A O 1
ATOM 2151 N N . ASP A 1 264 ? 14.171 3.672 29.189 1.00 12.84 726 ASP A N 1
ATOM 2152 C CA . ASP A 1 264 ? 15.333 3.271 29.972 1.00 11.71 726 ASP A CA 1
ATOM 2153 C C . ASP A 1 264 ? 16.223 4.472 30.278 1.00 12.94 726 ASP A C 1
ATOM 2154 O O . ASP A 1 264 ? 16.176 5.506 29.601 1.00 14.81 726 ASP A O 1
ATOM 2159 N N . ARG A 1 265 ? 17.065 4.303 31.306 1.00 14.28 727 ARG A N 1
ATOM 2160 C CA . ARG A 1 265 ? 17.865 5.411 31.823 1.00 15.07 727 ARG A CA 1
ATOM 2161 C C . ARG A 1 265 ? 18.858 5.940 30.790 1.00 13.77 727 ARG A C 1
ATOM 2162 O O . ARG A 1 265 ? 19.116 7.147 30.743 1.00 14.77 727 ARG A O 1
ATOM 2170 N N . ALA A 1 266 ? 19.441 5.059 29.965 1.00 13.64 728 ALA A N 1
ATOM 2171 C CA . ALA A 1 266 ? 20.424 5.515 28.984 1.00 13.38 728 ALA A CA 1
ATOM 2172 C C . ALA A 1 266 ? 19.770 6.369 27.905 1.00 13.81 728 ALA A C 1
ATOM 2173 O O . ALA A 1 266 ? 20.266 7.450 27.578 1.00 13.89 728 ALA A O 1
ATOM 2175 N N . SER A 1 267 ? 18.646 5.897 27.347 1.00 11.38 729 SER A N 1
ATOM 2176 C CA . SER A 1 267 ? 17.939 6.667 26.331 1.00 12.23 729 SER A CA 1
ATOM 2177 C C . SER A 1 267 ? 17.536 8.039 26.864 1.00 13.07 729 SER A C 1
ATOM 2178 O O . SER A 1 267 ? 17.631 9.048 26.151 1.00 14.61 729 SER A O 1
ATOM 2181 N N . GLU A 1 268 ? 17.067 8.100 28.117 1.00 12.28 730 GLU A N 1
ATOM 2182 C CA . GLU A 1 268 ? 16.646 9.383 28.674 1.00 11.57 730 GLU A CA 1
ATOM 2183 C C . GLU A 1 268 ? 17.820 10.353 28.750 1.00 12.29 730 GLU A C 1
ATOM 2184 O O . GLU A 1 268 ? 17.684 11.541 28.424 1.00 14.85 730 GLU A O 1
ATOM 2190 N N . SER A 1 269 ? 18.992 9.861 29.153 1.00 13.14 731 SER A N 1
ATOM 2191 C CA . SER A 1 269 ? 20.163 10.730 29.235 1.00 14.77 731 SER A CA 1
ATOM 2192 C C . SER A 1 269 ? 20.621 11.172 27.845 1.00 14.38 731 SER A C 1
ATOM 2193 O O . SER A 1 269 ? 20.961 12.344 27.637 1.00 16.01 731 SER A O 1
ATOM 2196 N N . ILE A 1 270 ? 20.624 10.246 26.883 1.00 12.00 732 ILE A N 1
ATOM 2197 C CA . ILE A 1 270 ? 21.072 10.547 25.523 1.00 12.61 732 ILE A CA 1
ATOM 2198 C C . ILE A 1 270 ? 20.156 11.579 24.865 1.00 13.35 732 ILE A C 1
ATOM 2199 O O . ILE A 1 270 ? 20.619 12.583 24.301 1.00 14.60 732 ILE A O 1
ATOM 2204 N N . ILE A 1 271 ? 18.839 11.351 24.930 1.00 13.73 733 ILE A N 1
ATOM 2205 C CA . ILE A 1 271 ? 17.901 12.263 24.273 1.00 14.17 733 ILE A CA 1
ATOM 2206 C C . ILE A 1 271 ? 17.972 13.652 24.894 1.00 15.44 733 ILE A C 1
ATOM 2207 O O . ILE A 1 271 ? 17.947 14.666 24.186 1.00 16.99 733 ILE A O 1
ATOM 2212 N N . GLY A 1 272 ? 18.069 13.724 26.223 1.00 16.06 734 GLY A N 1
ATOM 2213 C CA . GLY A 1 272 ? 18.207 15.018 26.867 1.00 16.58 734 GLY A CA 1
ATOM 2214 C C . GLY A 1 272 ? 19.458 15.752 26.426 1.00 16.69 734 GLY A C 1
ATOM 2215 O O . GLY A 1 272 ? 19.425 16.959 26.165 1.00 19.17 734 GLY A O 1
ATOM 2216 N N . ALA A 1 273 ? 20.574 15.028 26.303 1.00 17.42 735 ALA A N 1
ATOM 2217 C CA . ALA A 1 273 ? 21.816 15.664 25.8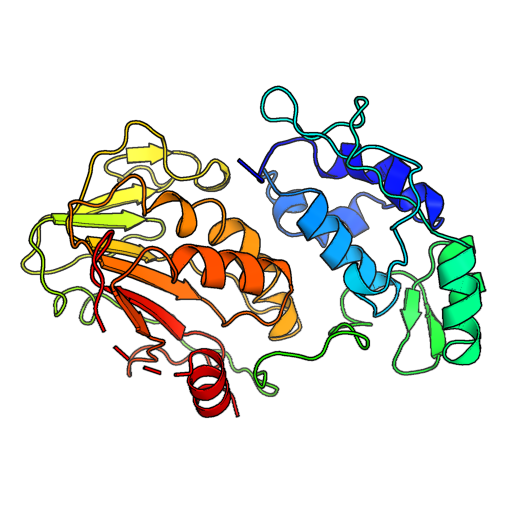77 1.00 17.10 735 ALA A CA 1
ATOM 2218 C C . ALA A 1 273 ? 21.715 16.180 24.446 1.00 16.13 735 ALA A C 1
ATOM 2219 O O . ALA A 1 273 ? 22.196 17.279 24.139 1.00 20.48 735 ALA A O 1
ATOM 2221 N N . ILE A 1 274 ? 21.094 15.406 23.555 1.00 16.48 736 ILE A N 1
ATOM 2222 C CA . ILE A 1 274 ? 20.905 15.869 22.180 1.00 16.07 736 ILE A CA 1
ATOM 2223 C C . ILE A 1 274 ? 20.032 17.116 22.160 1.00 15.60 736 ILE A C 1
ATOM 2224 O O . ILE A 1 274 ? 20.357 18.117 21.506 1.00 18.19 736 ILE A O 1
ATOM 2229 N N . ALA A 1 275 ? 18.920 17.084 22.904 1.00 15.76 737 ALA A N 1
ATOM 2230 C CA . ALA A 1 275 ? 17.944 18.167 22.836 1.00 17.90 737 ALA A CA 1
ATOM 2231 C C . ALA A 1 275 ? 18.533 19.499 23.269 1.00 18.98 737 ALA A C 1
ATOM 2232 O O . ALA A 1 275 ? 18.143 20.549 22.741 1.00 21.29 737 ALA A O 1
ATOM 2234 N N . ARG A 1 276 ? 19.487 19.485 24.201 1.00 20.70 738 ARG A N 1
ATOM 2235 C CA A ARG A 1 276 ? 20.089 20.726 24.673 0.89 22.71 738 ARG A CA 1
ATOM 2236 C CA B ARG A 1 276 ? 20.076 20.733 24.667 0.11 23.50 738 ARG A CA 1
ATOM 2237 C C . ARG A 1 276 ? 20.973 21.388 23.626 1.00 25.74 738 ARG A C 1
ATOM 2238 O O . ARG A 1 276 ? 21.423 22.517 23.843 1.00 30.66 738 ARG A O 1
ATOM 2253 N N . GLN A 1 277 ? 21.227 20.726 22.501 1.00 21.78 739 GLN A N 1
ATOM 2254 C CA . GLN A 1 277 ? 22.067 21.286 21.454 1.00 22.16 739 GLN A CA 1
ATOM 2255 C C . GLN A 1 277 ? 21.275 21.884 20.300 1.00 21.65 739 GLN A C 1
ATOM 2256 O O . GLN A 1 277 ? 21.884 22.375 19.344 1.00 25.21 739 GLN A O 1
ATOM 2262 N N . PHE A 1 278 ? 19.946 21.863 20.366 1.00 19.70 740 PHE A N 1
ATOM 2263 C CA . PHE A 1 278 ? 19.090 22.320 19.280 1.00 19.71 740 PHE A CA 1
ATOM 2264 C C . PHE A 1 278 ? 18.090 23.343 19.796 1.00 19.39 740 PHE A C 1
ATOM 2265 O O . PHE A 1 278 ? 17.679 23.306 20.960 1.00 24.49 740 PHE A O 1
ATOM 2273 N N . ALA A 1 279 ? 17.695 24.258 18.907 1.00 20.91 741 ALA A N 1
ATOM 2274 C CA . ALA A 1 279 ? 16.690 25.255 19.264 1.00 21.96 741 ALA A CA 1
ATOM 2275 C C . ALA A 1 279 ? 15.370 24.601 19.656 1.00 23.16 741 ALA A C 1
ATOM 2276 O O . ALA A 1 279 ? 14.754 24.987 20.658 1.00 26.18 741 ALA A O 1
ATOM 2278 N N . PHE A 1 280 ? 14.921 23.606 18.889 1.00 22.75 742 PHE A N 1
ATOM 2279 C CA . PHE A 1 280 ? 13.650 22.947 19.156 1.00 24.16 742 PHE A CA 1
ATOM 2280 C C . PHE A 1 280 ? 13.810 21.438 19.105 1.00 22.81 742 PHE A C 1
ATOM 2281 O O . PHE A 1 280 ? 14.575 20.905 18.294 1.00 22.49 742 PHE A O 1
ATOM 2289 N N . SER A 1 281 ? 13.061 20.754 19.962 1.00 21.73 743 SER A N 1
ATOM 2290 C CA . SER A 1 281 ? 13.024 19.303 19.980 1.00 21.40 743 SER A CA 1
ATOM 2291 C C . SER A 1 281 ? 11.574 18.861 20.062 1.00 20.21 743 SER A C 1
ATOM 2292 O O . SER A 1 281 ? 10.808 19.360 20.896 1.00 25.36 743 SER A O 1
ATOM 2295 N N . ARG A 1 282 ? 11.196 17.938 19.189 1.00 19.54 744 ARG A N 1
ATOM 2296 C CA . ARG A 1 282 ? 9.821 17.483 19.120 1.00 21.76 744 ARG A CA 1
ATOM 2297 C C . ARG A 1 282 ? 9.810 15.980 18.910 1.00 19.58 744 ARG A C 1
ATOM 2298 O O . ARG A 1 282 ? 10.783 15.389 18.440 1.00 19.14 744 ARG A O 1
ATOM 2306 N N . VAL A 1 283 ? 8.689 15.367 19.271 1.00 21.17 745 VAL A N 1
ATOM 2307 C CA . VAL A 1 283 ? 8.405 13.979 18.939 1.00 19.01 745 VAL A CA 1
ATOM 2308 C C . VAL A 1 283 ? 7.230 13.975 17.975 1.00 20.21 745 VAL A C 1
ATOM 2309 O O . VAL A 1 283 ? 6.224 14.656 18.210 1.00 23.53 745 VAL A O 1
ATOM 2313 N N . CYS A 1 284 ? 7.365 13.224 16.887 1.00 23.06 746 CYS A N 1
ATOM 2314 C CA A CYS A 1 284 ? 6.336 13.130 15.862 0.73 24.76 746 CYS A CA 1
ATOM 2315 C CA B CYS A 1 284 ? 6.338 13.130 15.862 0.27 25.38 746 CYS A CA 1
ATOM 2316 C C . CYS A 1 284 ? 6.037 11.667 15.578 1.00 23.47 746 CYS A C 1
ATOM 2317 O O . CYS A 1 284 ? 6.933 10.823 15.608 1.00 21.51 746 CYS A O 1
ATOM 2322 N N . LYS A 1 285 ? 4.771 11.364 15.303 1.00 25.76 747 LYS A N 1
ATOM 2323 C CA . LYS A 1 285 ? 4.382 10.034 14.834 1.00 23.65 747 LYS A CA 1
ATOM 2324 C C . LYS A 1 285 ? 3.571 10.191 13.556 1.00 26.25 747 LYS A C 1
ATOM 2325 O O . LYS A 1 285 ? 2.338 10.323 13.598 1.00 28.32 747 LYS A O 1
ATOM 2331 N N . PRO A 1 286 ? 4.233 10.181 12.401 1.00 30.72 748 PRO A N 1
ATOM 2332 C CA . PRO A 1 286 ? 3.527 10.394 11.130 1.00 33.25 748 PRO A CA 1
ATOM 2333 C C . PRO A 1 286 ? 2.588 9.240 10.822 1.00 34.48 748 PRO A C 1
ATOM 2334 O O . PRO A 1 286 ? 2.598 8.195 11.472 1.00 33.38 748 PRO A O 1
ATOM 2338 N N . LYS A 1 287 ? 1.773 9.451 9.781 1.00 36.16 749 LYS A N 1
ATOM 2339 C CA . LYS A 1 287 ? 0.739 8.486 9.422 1.00 39.48 749 LYS A CA 1
ATOM 2340 C C . LYS A 1 287 ? 1.324 7.167 8.949 1.00 37.19 749 LYS A C 1
ATOM 2341 O O . LYS A 1 287 ? 0.703 6.115 9.134 1.00 37.59 749 LYS A O 1
ATOM 2347 N N . SER A 1 288 ? 2.503 7.195 8.332 1.00 38.40 750 SER A N 1
ATOM 2348 C CA A SER A 1 288 ? 3.115 5.951 7.886 0.46 37.25 750 SER A CA 1
ATOM 2349 C CA B SER A 1 288 ? 3.161 5.978 7.877 0.54 37.74 750 SER A CA 1
ATOM 2350 C C . SER A 1 288 ? 3.751 5.164 9.020 1.00 36.75 750 SER A C 1
ATOM 2351 O O . SER A 1 288 ? 4.186 4.032 8.789 1.00 42.28 750 SER A O 1
ATOM 2356 N N . SER A 1 289 ? 3.797 5.715 10.231 1.00 33.15 751 SER A N 1
ATOM 2357 C CA . SER A 1 289 ? 4.382 5.023 11.380 1.00 28.99 751 SER A CA 1
ATOM 2358 C C . SER A 1 289 ? 3.273 4.272 12.098 1.00 29.13 751 SER A C 1
ATOM 2359 O O . SER A 1 289 ? 2.532 4.854 12.895 1.00 27.36 751 SER A O 1
ATOM 2362 N N . LEU A 1 290 ? 3.160 2.974 11.822 1.00 32.80 752 LEU A N 1
ATOM 2363 C CA . LEU A 1 290 ? 2.061 2.184 12.364 1.00 36.36 752 LEU A CA 1
ATOM 2364 C C . LEU A 1 290 ? 2.441 1.454 13.646 1.00 29.33 752 LEU A C 1
ATOM 2365 O O . LEU A 1 290 ? 1.608 1.329 14.552 1.00 28.99 752 LEU A O 1
ATOM 2370 N N . GLU A 1 291 ? 3.681 0.972 13.742 1.00 24.96 753 GLU A N 1
ATOM 2371 C CA . GLU A 1 291 ? 4.124 0.284 14.946 1.00 21.20 753 GLU A CA 1
ATOM 2372 C C . GLU A 1 291 ? 3.916 1.181 16.161 1.00 19.42 753 GLU A C 1
ATOM 2373 O O . GLU A 1 291 ? 4.381 2.325 16.187 1.00 20.49 753 GLU A O 1
ATOM 2379 N N . GLU A 1 292 ? 3.220 0.653 17.174 1.00 19.27 754 GLU A N 1
ATOM 2380 C CA . GLU A 1 292 ? 2.711 1.498 18.251 1.00 20.97 754 GLU A CA 1
ATOM 2381 C C . GLU A 1 292 ? 3.822 2.202 19.018 1.00 17.67 754 GLU A C 1
ATOM 2382 O O . GLU A 1 292 ? 3.621 3.320 19.505 1.00 18.66 754 GLU A O 1
ATOM 2388 N N . THR A 1 293 ? 4.994 1.576 19.132 1.00 15.81 755 THR A N 1
ATOM 2389 C CA . THR A 1 293 ? 6.091 2.100 19.932 1.00 14.69 755 THR A CA 1
ATOM 2390 C C . THR A 1 293 ? 6.987 3.064 19.167 1.00 14.53 755 THR A C 1
ATOM 2391 O O . THR A 1 293 ? 7.811 3.745 19.788 1.00 16.41 755 THR A O 1
ATOM 2395 N N . GLU A 1 294 ? 6.873 3.123 17.846 1.00 14.24 756 GLU A N 1
ATOM 2396 C CA . GLU A 1 294 ? 7.827 3.857 17.027 1.00 13.79 756 GLU A CA 1
ATOM 2397 C C . GLU A 1 294 ? 7.445 5.331 16.966 1.00 15.74 756 GLU A C 1
ATOM 2398 O O . GLU A 1 294 ? 6.272 5.673 16.803 1.00 18.03 756 GLU A O 1
ATOM 2404 N N . VAL A 1 295 ? 8.440 6.207 17.120 1.00 14.25 757 VAL A N 1
ATOM 2405 C CA . VAL A 1 295 ? 8.261 7.645 16.936 1.00 14.36 757 VAL A CA 1
ATOM 2406 C C . VAL A 1 295 ? 9.465 8.183 16.177 1.00 12.58 757 VAL A C 1
ATOM 2407 O O . VAL A 1 295 ? 10.469 7.491 15.980 1.00 14.32 757 VAL A O 1
ATOM 2411 N N . LEU A 1 296 ? 9.358 9.439 15.758 1.00 13.37 758 LEU A N 1
ATOM 2412 C CA . LEU A 1 296 ? 10.503 10.190 15.257 1.00 12.28 758 LEU A CA 1
ATOM 2413 C C . LEU A 1 296 ? 10.855 11.263 16.273 1.00 15.62 758 LEU A C 1
ATOM 2414 O O . LEU A 1 296 ? 9.992 12.053 16.665 1.00 17.10 758 LEU A O 1
ATOM 2419 N N . PHE A 1 297 ? 12.116 11.287 16.704 1.00 13.85 759 PHE A N 1
ATOM 2420 C CA . PHE A 1 297 ? 12.647 12.439 17.415 1.00 13.64 759 PHE A CA 1
ATOM 2421 C C . PHE A 1 297 ? 13.115 13.451 16.381 1.00 15.34 759 PHE A C 1
ATOM 2422 O O . PHE A 1 297 ? 13.869 13.102 15.470 1.00 16.17 759 PHE A O 1
ATOM 2430 N N . VAL A 1 298 ? 12.663 14.695 16.513 1.00 14.88 760 VAL A N 1
ATOM 2431 C CA . VAL A 1 298 ? 12.949 15.750 15.548 1.00 15.76 760 VAL A CA 1
ATOM 2432 C C . VAL A 1 298 ? 13.684 16.870 16.270 1.00 15.41 760 VAL A C 1
ATOM 2433 O O . VAL A 1 298 ? 13.129 17.505 17.180 1.00 19.72 760 VAL A O 1
ATOM 2437 N N . PHE A 1 299 ? 14.931 17.104 15.874 1.00 13.83 761 PHE A N 1
ATOM 2438 C CA . PHE A 1 299 ? 15.778 18.125 16.471 1.00 14.35 761 PHE A CA 1
ATOM 2439 C C . PHE A 1 299 ? 16.056 19.179 15.407 1.00 15.89 761 PHE A C 1
ATOM 2440 O O . PHE A 1 299 ? 16.665 18.876 14.377 1.00 17.53 761 PHE A O 1
ATOM 2448 N N . ILE A 1 300 ? 15.616 20.410 15.661 1.00 17.11 762 ILE A N 1
ATOM 2449 C CA . ILE A 1 300 ? 15.634 21.493 14.682 1.00 19.68 762 ILE A CA 1
ATOM 2450 C C . ILE A 1 300 ? 16.496 22.624 15.223 1.00 18.62 762 ILE A C 1
ATOM 2451 O O . ILE A 1 300 ? 16.327 23.044 16.375 1.00 20.71 762 ILE A O 1
ATOM 2456 N N . GLY A 1 301 ? 17.411 23.122 14.390 1.00 19.62 763 GLY A N 1
ATOM 2457 C CA . GLY A 1 301 ? 18.187 24.302 14.718 1.00 19.65 763 GLY A CA 1
ATOM 2458 C C . GLY A 1 301 ? 19.432 24.010 15.528 1.00 18.92 763 GLY A C 1
ATOM 2459 O O . GLY A 1 301 ? 19.585 24.508 16.650 1.00 22.50 763 GLY A O 1
ATOM 2460 N N . TYR A 1 302 ? 20.332 23.210 14.961 1.00 20.42 764 TYR A N 1
ATOM 2461 C CA . TYR A 1 302 ? 21.568 22.865 15.651 1.00 18.60 764 TYR A CA 1
ATOM 2462 C C . TYR A 1 302 ? 22.367 24.119 16.000 1.00 21.54 764 TYR A C 1
ATOM 2463 O O . TYR A 1 302 ? 22.575 24.997 15.157 1.00 22.74 764 TYR A O 1
ATOM 2472 N N . ASP A 1 303 ? 22.814 24.194 17.256 1.00 24.37 765 ASP A N 1
ATOM 2473 C CA . ASP A 1 303 ? 23.633 25.302 17.757 1.00 26.39 765 ASP A CA 1
ATOM 2474 C C . ASP A 1 303 ? 22.897 26.641 17.721 1.00 27.34 765 ASP A C 1
ATOM 2475 O O . ASP A 1 303 ? 23.520 27.704 17.624 1.00 25.23 765 ASP A O 1
ATOM 2480 N N . ARG A 1 304 ? 21.570 26.608 17.804 1.00 28.38 766 ARG A N 1
ATOM 2481 C CA . ARG A 1 304 ? 20.767 27.816 17.888 1.00 32.76 766 ARG A CA 1
ATOM 2482 C C . ARG A 1 304 ? 19.871 27.743 19.115 1.00 37.58 766 ARG A C 1
ATOM 2483 O O . ARG A 1 304 ? 19.647 26.670 19.685 1.00 39.14 766 ARG A O 1
ATOM 2491 N N . ALA A 1 305 ? 19.361 28.905 19.509 1.00 38.50 767 ALA A N 1
ATOM 2492 C CA . ALA A 1 305 ? 18.383 29.024 20.576 1.00 44.06 767 ALA A CA 1
ATOM 2493 C C . ALA A 1 305 ? 17.043 29.436 19.986 1.00 49.80 767 ALA A C 1
ATOM 2494 O O . ALA A 1 305 ? 16.991 30.104 18.948 1.00 51.25 767 ALA A O 1
ATOM 2496 N N . ALA A 1 306 ? 15.968 29.030 20.663 1.00 52.63 768 ALA A N 1
ATOM 2497 C CA . ALA A 1 306 ? 14.609 29.514 20.394 1.00 60.33 768 ALA A CA 1
ATOM 2498 C C . ALA A 1 306 ? 13.580 28.796 21.264 1.00 64.12 768 ALA A C 1
ATOM 2499 O O . ALA A 1 306 ? 13.869 27.756 21.854 1.00 67.48 768 ALA A O 1
ATOM 2501 N N . LYS A 1 313 ? 7.939 18.681 28.048 1.00 40.69 775 LYS A N 1
ATOM 2502 C CA . LYS A 1 313 ? 6.950 18.562 26.982 1.00 40.68 775 LYS A CA 1
ATOM 2503 C C . LYS A 1 313 ? 7.209 17.354 26.081 1.00 35.26 775 LYS A C 1
ATOM 2504 O O . LYS A 1 313 ? 6.264 16.750 25.567 1.00 34.51 775 LYS A O 1
ATOM 2510 N N . LEU A 1 314 ? 8.488 17.016 25.873 1.00 29.20 776 LEU A N 1
ATOM 2511 C CA . LEU A 1 314 ? 8.814 15.770 25.189 1.00 25.28 776 LEU A CA 1
ATOM 2512 C C . LEU A 1 314 ? 8.125 14.595 25.872 1.00 23.46 776 LEU A C 1
ATOM 2513 O O . LEU A 1 314 ? 7.462 13.780 25.220 1.00 23.03 776 LEU A O 1
ATOM 2518 N N . SER A 1 315 ? 8.259 14.504 27.198 1.00 23.21 777 SER A N 1
ATOM 2519 C CA . SER A 1 315 ? 7.688 13.371 27.919 1.00 19.93 777 SER A CA 1
ATOM 2520 C C . SER A 1 315 ? 6.169 13.369 27.833 1.00 20.01 777 SER A C 1
ATOM 2521 O O . SER A 1 315 ? 5.548 12.310 27.668 1.00 19.12 777 SER A O 1
ATOM 2524 N N . SER A 1 316 ? 5.552 14.546 27.940 1.00 23.77 778 SER A N 1
ATOM 2525 C CA . SER A 1 316 ? 4.099 14.609 27.844 1.00 23.74 778 SER A CA 1
ATOM 2526 C C . SER A 1 316 ? 3.618 14.204 26.453 1.00 23.64 778 SER A C 1
ATOM 2527 O O . SER A 1 316 ? 2.608 13.503 26.321 1.00 23.84 778 SER A O 1
ATOM 2530 N N . THR A 1 317 ? 4.332 14.620 25.403 1.00 20.43 779 THR A N 1
ATOM 2531 C CA . THR A 1 317 ? 3.983 14.196 24.048 1.00 22.64 779 THR A CA 1
ATOM 2532 C C . THR A 1 317 ? 4.082 12.680 23.904 1.00 20.24 779 THR A C 1
ATOM 2533 O O . THR A 1 317 ? 3.189 12.038 23.337 1.00 21.96 779 THR A O 1
ATOM 2537 N N . LEU A 1 318 ? 5.165 12.089 24.416 1.00 17.54 780 LEU A N 1
ATOM 2538 C CA . LEU A 1 318 ? 5.312 10.640 24.340 1.00 16.71 780 LEU A CA 1
ATOM 2539 C C . LEU A 1 318 ? 4.187 9.932 25.094 1.00 18.36 780 LEU A C 1
ATOM 2540 O O . LEU A 1 318 ? 3.638 8.932 24.615 1.00 17.27 780 LEU A O 1
ATOM 2545 N N . THR A 1 319 ? 3.814 10.443 26.269 1.00 17.77 781 THR A N 1
ATOM 2546 C CA . THR A 1 319 ? 2.692 9.854 26.988 1.00 18.52 781 THR A CA 1
ATOM 2547 C C . THR A 1 319 ? 1.409 9.928 26.166 1.00 22.30 781 THR A C 1
ATOM 2548 O O . THR A 1 319 ? 0.638 8.962 26.111 1.00 21.89 781 THR A O 1
ATOM 2552 N N . ASN A 1 320 ? 1.174 11.050 25.492 1.00 20.57 782 ASN A N 1
ATOM 2553 C CA . ASN A 1 320 ? -0.037 11.150 24.681 1.00 22.17 782 ASN A CA 1
ATOM 2554 C C . ASN A 1 320 ? -0.007 10.176 23.507 1.00 21.39 782 ASN A C 1
ATOM 2555 O O . ASN A 1 320 ? -1.034 9.588 23.156 1.00 24.58 782 ASN A O 1
ATOM 2560 N N . ILE A 1 321 ? 1.166 9.968 22.911 1.00 19.59 783 ILE A N 1
ATOM 2561 C CA . ILE A 1 321 ? 1.287 9.030 21.797 1.00 21.45 783 ILE A CA 1
ATOM 2562 C C . ILE A 1 321 ? 1.116 7.590 22.270 1.00 20.51 783 ILE A C 1
ATOM 2563 O O . ILE A 1 321 ? 0.491 6.768 21.590 1.00 26.27 783 ILE A O 1
ATOM 2568 N N . TYR A 1 322 ? 1.674 7.254 23.431 1.00 18.38 784 TYR A N 1
ATOM 2569 C CA . TYR A 1 322 ? 1.771 5.863 23.855 1.00 15.42 784 TYR A CA 1
ATOM 2570 C C . TYR A 1 322 ? 0.649 5.412 24.776 1.00 20.06 784 TYR A C 1
ATOM 2571 O O . TYR A 1 322 ? 0.546 4.212 25.048 1.00 22.23 784 TYR A O 1
ATOM 2580 N N . THR A 1 323 ? -0.157 6.321 25.302 1.00 24.17 785 THR A N 1
ATOM 2581 C CA . THR A 1 323 ? -1.213 5.880 26.205 1.00 29.13 785 THR A CA 1
ATOM 2582 C C . THR A 1 323 ? -2.275 5.126 25.427 1.00 175.31 785 THR A C 1
ATOM 2583 O O . THR A 1 323 ? -2.739 5.587 24.390 1.00 31.72 785 THR A O 1
#